Protein AF-A0A353PGZ5-F1 (afdb_monomer_lite)

pLDDT: mean 85.58, std 16.83, range [31.44, 98.0]

Structure (mmCIF, N/CA/C/O backbone):
data_AF-A0A353PGZ5-F1
#
_entry.id   AF-A0A353PGZ5-F1
#
loop_
_atom_site.group_PDB
_atom_site.id
_atom_site.type_symbol
_atom_site.label_atom_id
_atom_site.label_alt_id
_atom_site.label_comp_id
_atom_site.label_asym_id
_atom_site.label_entity_id
_atom_site.label_seq_id
_atom_site.pdbx_PDB_ins_code
_atom_site.Cartn_x
_atom_site.Cartn_y
_atom_site.Cartn_z
_atom_site.occupancy
_atom_site.B_iso_or_equiv
_atom_site.auth_seq_id
_atom_site.auth_comp_id
_atom_site.auth_asym_id
_atom_site.auth_atom_id
_atom_site.pdbx_PDB_model_num
ATOM 1 N N . PRO A 1 1 ? -7.809 -21.160 -49.080 1.00 47.94 1 PRO A N 1
ATOM 2 C CA . PRO A 1 1 ? -7.533 -20.086 -48.096 1.00 47.94 1 PRO A CA 1
ATOM 3 C C . PRO A 1 1 ? -8.309 -20.328 -46.793 1.00 47.94 1 PRO A C 1
ATOM 5 O O . PRO A 1 1 ? -9.534 -20.279 -46.794 1.00 47.94 1 PRO A O 1
ATOM 8 N N . ALA A 1 2 ? -7.604 -20.694 -45.719 1.00 43.03 2 ALA A N 1
ATOM 9 C CA . ALA A 1 2 ? -8.223 -20.949 -44.419 1.00 43.03 2 ALA A CA 1
ATOM 10 C C . ALA A 1 2 ? -8.760 -19.639 -43.800 1.00 43.03 2 ALA A C 1
ATOM 12 O O . ALA A 1 2 ? -8.131 -18.593 -43.990 1.00 43.03 2 ALA A O 1
ATOM 13 N N . PRO A 1 3 ? -9.905 -19.672 -43.091 1.00 54.38 3 PRO A N 1
ATOM 14 C CA . PRO A 1 3 ? -10.455 -18.493 -42.432 1.00 54.38 3 PRO A CA 1
ATOM 15 C C . PRO A 1 3 ? -9.524 -18.003 -41.308 1.00 54.38 3 PRO A C 1
ATOM 17 O O . PRO A 1 3 ? -8.835 -18.818 -40.685 1.00 54.38 3 PRO A O 1
ATOM 20 N N . PRO A 1 4 ? -9.481 -16.683 -41.046 1.00 53.19 4 PRO A N 1
ATOM 21 C CA . PRO A 1 4 ? -8.624 -16.120 -40.011 1.00 53.19 4 PRO A CA 1
ATOM 22 C C . PRO A 1 4 ? -9.037 -16.621 -38.617 1.00 53.19 4 PRO A C 1
ATOM 24 O O . PRO A 1 4 ? -10.230 -16.823 -38.367 1.00 53.19 4 PRO A O 1
ATOM 27 N N . PRO A 1 5 ? -8.071 -16.819 -37.701 1.00 55.69 5 PRO A N 1
ATOM 28 C CA . PRO A 1 5 ? -8.362 -17.264 -36.346 1.00 55.69 5 PRO A CA 1
ATOM 29 C C . PRO A 1 5 ? -9.176 -16.210 -35.573 1.00 55.69 5 PRO A C 1
ATOM 31 O O . PRO A 1 5 ? -9.037 -15.010 -35.835 1.00 55.69 5 PRO A O 1
ATOM 34 N N . PRO A 1 6 ? -10.014 -16.638 -34.610 1.00 54.94 6 PRO A N 1
ATOM 35 C CA . PRO A 1 6 ? -10.797 -15.724 -33.789 1.00 54.94 6 PRO A CA 1
ATOM 36 C C . PRO A 1 6 ? -9.892 -14.848 -32.905 1.00 54.94 6 PRO A C 1
ATOM 38 O O . PRO A 1 6 ? -8.805 -15.283 -32.508 1.00 54.94 6 PRO A O 1
ATOM 41 N N . PRO A 1 7 ? -10.323 -13.614 -32.582 1.00 51.59 7 PRO A N 1
ATOM 42 C CA . PRO A 1 7 ? -9.552 -12.716 -31.733 1.00 51.59 7 PRO A CA 1
ATOM 43 C C . PRO A 1 7 ? -9.414 -13.276 -30.305 1.00 51.59 7 PRO A C 1
ATOM 45 O O . PRO A 1 7 ? -10.317 -13.967 -29.824 1.00 51.59 7 PRO A O 1
ATOM 48 N N . PRO A 1 8 ? -8.300 -12.979 -29.609 1.00 45.97 8 PRO A N 1
ATOM 49 C CA . PRO A 1 8 ? -8.093 -13.432 -28.240 1.00 45.97 8 PRO A CA 1
ATOM 50 C C . PRO A 1 8 ? -9.106 -12.791 -27.270 1.00 45.97 8 PRO A C 1
ATOM 52 O O . PRO A 1 8 ? -9.585 -11.682 -27.525 1.00 45.97 8 PRO A O 1
ATOM 55 N N . PRO A 1 9 ? -9.423 -13.464 -26.147 1.00 41.28 9 PRO A N 1
ATOM 56 C CA . PRO A 1 9 ? -10.366 -12.957 -25.156 1.00 41.28 9 PRO A CA 1
ATOM 57 C C . PRO A 1 9 ? -9.872 -11.651 -24.517 1.00 41.28 9 PRO A C 1
ATOM 59 O O . PRO A 1 9 ? -8.683 -11.484 -24.238 1.00 41.28 9 PRO A O 1
ATOM 62 N N . ALA A 1 10 ? -10.804 -10.724 -24.283 1.00 44.84 10 ALA A N 1
ATOM 63 C CA . ALA A 1 10 ? -10.526 -9.436 -23.658 1.00 44.84 10 ALA A CA 1
ATOM 64 C C . ALA A 1 10 ? -10.081 -9.604 -22.186 1.00 44.84 10 ALA A C 1
ATOM 66 O O . ALA A 1 10 ? -10.662 -10.424 -21.469 1.00 44.84 10 ALA A O 1
ATOM 67 N N . PRO A 1 11 ? -9.077 -8.837 -21.715 1.00 43.59 11 PRO A N 1
ATOM 68 C CA . PRO A 1 11 ? -8.642 -8.874 -20.323 1.00 43.59 11 PRO A CA 1
ATOM 69 C C . PRO A 1 11 ? -9.708 -8.284 -19.376 1.00 43.59 11 PRO A C 1
ATOM 71 O O . PRO A 1 11 ? -10.495 -7.430 -19.794 1.00 43.59 11 PRO A O 1
ATOM 74 N N . PRO A 1 12 ? -9.737 -8.714 -18.099 1.00 37.75 12 PRO A N 1
ATOM 75 C CA . PRO A 1 12 ? -10.714 -8.244 -17.119 1.00 37.75 12 PRO A CA 1
ATOM 76 C C . PRO A 1 12 ? -10.594 -6.724 -16.882 1.00 37.75 12 PRO A C 1
ATOM 78 O O . PRO A 1 12 ? -9.476 -6.214 -16.763 1.00 37.75 12 PRO A O 1
ATOM 81 N N . PRO A 1 13 ? -11.718 -5.984 -16.795 1.00 42.44 13 PRO A N 1
ATOM 82 C CA . PRO A 1 13 ? -11.703 -4.546 -16.572 1.00 42.44 13 PRO A CA 1
ATOM 83 C C . PRO A 1 13 ? -11.486 -4.258 -15.082 1.00 42.44 13 PRO A C 1
ATOM 85 O O . PRO A 1 13 ? -12.342 -4.538 -14.248 1.00 42.44 13 PRO A O 1
ATOM 88 N N . GLY A 1 14 ? -10.332 -3.690 -14.744 1.00 40.59 14 GLY A N 1
ATOM 89 C CA . GLY A 1 14 ? -10.025 -3.195 -13.405 1.00 40.59 14 GLY A CA 1
ATOM 90 C C . GLY A 1 14 ? -9.235 -1.901 -13.521 1.00 40.59 14 GLY A C 1
ATOM 91 O O . GLY A 1 14 ? -8.085 -1.914 -13.961 1.00 40.59 14 GLY A O 1
ATOM 92 N N . GLY A 1 15 ? -9.881 -0.783 -13.188 1.00 53.84 15 GLY A N 1
ATOM 93 C CA . GLY A 1 15 ? -9.258 0.535 -13.155 1.00 53.84 15 GLY A CA 1
ATOM 94 C C . GLY A 1 15 ? -8.068 0.561 -12.195 1.00 53.84 15 GLY A C 1
ATOM 95 O O . GLY A 1 15 ? -8.117 -0.021 -11.119 1.00 53.84 15 GLY A O 1
ATOM 96 N N . GLU A 1 16 ? -7.010 1.253 -12.613 1.00 51.12 16 GLU A N 1
ATOM 97 C CA . GLU A 1 16 ? -5.799 1.596 -11.848 1.00 51.12 16 GLU A CA 1
ATOM 98 C C . GLU A 1 16 ? -4.632 0.571 -11.769 1.00 51.12 16 GLU A C 1
ATOM 100 O O . GLU A 1 16 ? -3.558 0.930 -11.278 1.00 51.12 16 GLU A O 1
ATOM 105 N N . GLY A 1 17 ? -4.730 -0.624 -12.372 1.00 44.12 17 GLY A N 1
ATOM 106 C CA . GLY A 1 17 ? -3.592 -1.549 -12.594 1.00 44.12 17 GLY A CA 1
ATOM 107 C C . GLY A 1 17 ? -3.216 -1.714 -14.084 1.00 44.12 17 GLY A C 1
ATOM 108 O O . GLY A 1 17 ? -4.089 -1.564 -14.935 1.00 44.12 17 GLY A O 1
ATOM 109 N N . PRO A 1 18 ? -1.949 -1.998 -14.474 1.00 47.84 18 PRO A N 1
ATOM 110 C CA . PRO A 1 18 ? -1.606 -2.158 -15.891 1.00 47.84 18 PRO A CA 1
ATOM 111 C C . PRO A 1 18 ? -1.916 -3.583 -16.388 1.00 47.84 18 PRO A C 1
ATOM 113 O O . PRO A 1 18 ? -1.433 -4.549 -15.797 1.00 47.84 18 PRO A O 1
ATOM 116 N N . PRO A 1 19 ? -2.637 -3.716 -17.520 1.00 46.31 19 PRO A N 1
ATOM 117 C CA . PRO A 1 19 ? -1.990 -4.235 -18.730 1.00 46.31 19 PRO A CA 1
ATOM 118 C C . PRO A 1 19 ? -2.490 -3.543 -20.020 1.00 46.31 19 PRO A C 1
ATOM 120 O O . PRO A 1 19 ? -3.587 -3.810 -20.491 1.00 46.31 19 PRO A O 1
ATOM 123 N N . GLY A 1 20 ? -1.643 -2.699 -20.632 1.00 47.31 20 GLY A N 1
ATOM 124 C CA . GLY A 1 20 ? -1.889 -2.046 -21.937 1.00 47.31 20 GLY A CA 1
ATOM 125 C C . GLY A 1 20 ? -2.960 -0.938 -21.900 1.00 47.31 20 GLY A C 1
ATOM 126 O O . GLY A 1 20 ? -3.944 -1.084 -21.191 1.00 47.31 20 GLY A O 1
ATOM 127 N N . PRO A 1 21 ? -2.796 0.201 -22.602 1.00 52.00 21 PRO A N 1
ATOM 128 C CA . PRO A 1 21 ? -3.795 1.262 -22.547 1.00 52.00 21 PRO A CA 1
ATOM 129 C C . PRO A 1 21 ? -5.067 0.796 -23.281 1.00 52.00 21 PRO A C 1
ATOM 131 O O . PRO A 1 21 ? -4.990 0.531 -24.485 1.00 52.00 21 PRO A O 1
ATOM 134 N N . PRO A 1 22 ? -6.227 0.690 -22.607 1.00 53.44 22 PRO A N 1
ATOM 135 C CA . PRO A 1 22 ? -7.503 0.586 -23.305 1.00 53.44 22 PRO A CA 1
ATOM 136 C C . PRO A 1 22 ? -7.775 1.907 -24.061 1.00 53.44 22 PRO A C 1
ATOM 138 O O . PRO A 1 22 ? -7.060 2.893 -23.840 1.00 53.44 22 PRO A O 1
ATOM 141 N N . PRO A 1 23 ? -8.774 1.982 -24.968 1.00 57.84 23 PRO A N 1
ATOM 142 C CA . PRO A 1 23 ? -9.123 3.246 -25.620 1.00 57.84 23 PRO A CA 1
ATOM 143 C C . PRO A 1 23 ? -9.271 4.361 -24.573 1.00 57.84 23 PRO A C 1
ATOM 145 O O . PRO A 1 23 ? -9.819 4.104 -23.502 1.00 57.84 23 PRO A O 1
ATOM 148 N N . LEU A 1 24 ? -8.775 5.575 -24.850 1.00 60.59 24 LEU A N 1
ATOM 149 C CA . LEU A 1 24 ? -8.617 6.645 -23.842 1.00 60.59 24 LEU A CA 1
ATOM 150 C C . LEU A 1 24 ? -9.882 6.896 -23.008 1.00 60.59 24 LEU A C 1
ATOM 152 O O . LEU A 1 24 ? -9.798 7.102 -21.804 1.00 60.59 24 LEU A O 1
ATOM 156 N N . VAL A 1 25 ? -11.059 6.759 -23.620 1.00 57.62 25 VAL A N 1
ATOM 157 C CA . VAL A 1 25 ? -12.356 6.874 -22.938 1.00 57.62 25 VAL A CA 1
ATOM 158 C C . VAL A 1 25 ? -12.490 5.893 -21.764 1.00 57.62 25 VAL A C 1
ATOM 160 O O . VAL A 1 25 ? -12.944 6.289 -20.696 1.00 57.62 25 VAL A O 1
ATOM 163 N N . PHE A 1 26 ? -12.047 4.642 -21.909 1.00 60.00 26 PHE A N 1
ATOM 164 C CA . PHE A 1 26 ? -12.071 3.645 -20.832 1.00 60.00 26 PHE A CA 1
ATOM 165 C C . PHE A 1 26 ? -11.036 3.919 -19.742 1.00 60.00 26 PHE A C 1
ATOM 167 O O . PHE A 1 26 ? -11.291 3.618 -18.580 1.00 60.00 26 PHE A O 1
ATOM 174 N N . THR A 1 27 ? -9.891 4.502 -20.107 1.00 60.47 27 THR A N 1
ATOM 175 C CA . THR A 1 27 ? -8.847 4.864 -19.136 1.00 60.47 27 THR A CA 1
ATOM 176 C C . THR A 1 27 ? -9.275 6.061 -18.286 1.00 60.47 27 THR A C 1
ATOM 178 O O . THR A 1 27 ? -9.036 6.068 -17.083 1.00 60.47 27 THR A O 1
ATOM 181 N N . ASP A 1 28 ? -9.941 7.044 -18.898 1.00 59.62 28 ASP A N 1
ATOM 182 C CA . ASP A 1 28 ? -10.171 8.349 -18.271 1.00 59.62 28 ASP A CA 1
ATOM 183 C C . ASP A 1 28 ? -11.577 8.529 -17.681 1.00 59.62 28 ASP A C 1
ATOM 185 O O . ASP A 1 28 ? -11.771 9.415 -16.850 1.00 59.62 28 ASP A O 1
ATOM 189 N N . ARG A 1 29 ? -12.589 7.774 -18.140 1.00 55.44 2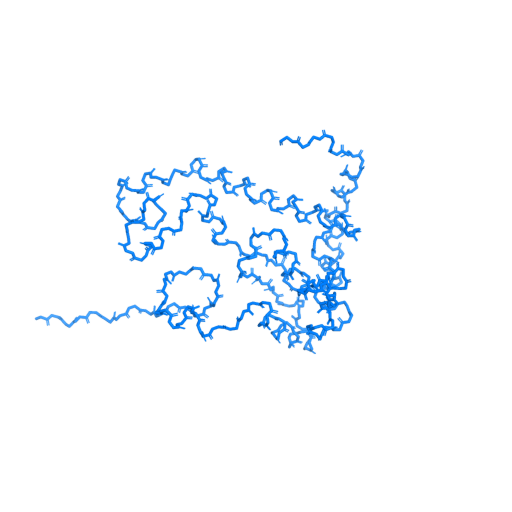9 ARG A N 1
ATOM 190 C CA . ARG A 1 29 ? -14.005 8.117 -17.871 1.00 55.44 29 ARG A CA 1
ATOM 191 C C . ARG A 1 29 ? -14.884 6.990 -17.340 1.00 55.44 29 ARG A C 1
ATOM 193 O O . ARG A 1 29 ? -16.028 7.263 -16.996 1.00 55.44 29 ARG A O 1
ATOM 200 N N . VAL A 1 30 ? -14.404 5.748 -17.294 1.00 69.00 30 VAL A N 1
ATOM 201 C CA . VAL A 1 30 ? -15.287 4.590 -17.045 1.00 69.00 30 VAL A CA 1
ATOM 202 C C . VAL A 1 30 ? -15.217 4.067 -15.608 1.00 69.00 30 VAL A C 1
ATOM 204 O O . VAL A 1 30 ? -16.160 3.425 -15.154 1.00 69.00 30 VAL A O 1
ATOM 207 N N . ALA A 1 31 ? -14.150 4.363 -14.862 1.00 78.06 31 ALA A N 1
ATOM 208 C CA . ALA A 1 31 ? -13.967 3.858 -13.503 1.00 78.06 31 ALA A CA 1
ATOM 209 C C . ALA A 1 31 ? -14.184 4.938 -12.434 1.00 78.06 31 ALA A C 1
ATOM 211 O O . ALA A 1 31 ? -13.779 6.089 -12.596 1.00 78.06 31 ALA A O 1
ATOM 212 N N . LEU A 1 32 ? -14.781 4.532 -11.310 1.00 86.06 32 LEU A N 1
ATOM 213 C CA . LEU A 1 32 ? -14.748 5.308 -10.073 1.00 86.06 32 LEU A CA 1
ATOM 214 C C . LEU A 1 32 ? -13.327 5.260 -9.485 1.00 86.06 32 LEU A C 1
ATOM 216 O O . LEU A 1 32 ? -12.739 4.176 -9.449 1.00 86.06 32 LEU A O 1
ATOM 220 N N . PRO A 1 33 ? -12.789 6.384 -8.978 1.00 88.12 33 PRO A N 1
ATOM 221 C CA . PRO A 1 33 ? -11.509 6.389 -8.278 1.00 88.12 33 PRO A CA 1
ATOM 222 C C . PRO A 1 33 ? -11.527 5.440 -7.081 1.00 88.12 33 PRO A C 1
ATOM 224 O O . PRO A 1 33 ? -12.521 5.387 -6.351 1.00 88.12 33 PRO A O 1
ATOM 227 N N . PHE A 1 34 ? -10.416 4.754 -6.817 1.00 90.94 34 PHE A N 1
ATOM 228 C CA . PHE A 1 34 ? -10.321 3.770 -5.732 1.00 90.94 34 PHE A CA 1
ATOM 229 C C . PHE A 1 34 ? -10.810 4.284 -4.371 1.00 90.94 34 PHE A C 1
ATOM 231 O O . PHE A 1 34 ? -11.597 3.613 -3.708 1.00 90.94 34 PHE A O 1
ATOM 238 N N . LYS A 1 35 ? -10.409 5.503 -3.982 1.00 90.19 35 LYS A N 1
ATOM 239 C CA . LYS A 1 35 ? -10.808 6.120 -2.703 1.00 90.19 35 LYS A CA 1
ATOM 240 C C . LYS A 1 35 ? -12.320 6.352 -2.576 1.00 90.19 35 LYS A C 1
ATOM 242 O O . LYS A 1 35 ? -12.805 6.494 -1.463 1.00 90.19 35 LYS A O 1
ATOM 247 N N . ALA A 1 36 ? -13.055 6.390 -3.688 1.00 90.38 36 ALA A N 1
ATOM 248 C CA . ALA A 1 36 ? -14.514 6.476 -3.701 1.00 90.38 36 ALA A CA 1
ATOM 249 C C . ALA A 1 36 ? -15.170 5.096 -3.872 1.00 90.38 36 ALA A C 1
ATOM 251 O O . ALA A 1 36 ? -16.182 4.811 -3.243 1.00 90.38 36 ALA A O 1
ATOM 252 N N . ALA A 1 37 ? -14.594 4.229 -4.709 1.00 92.94 37 ALA A N 1
ATOM 253 C CA . ALA A 1 37 ? -15.163 2.925 -5.043 1.00 92.94 37 ALA A CA 1
ATOM 254 C C . ALA A 1 37 ? -14.994 1.885 -3.926 1.00 92.94 37 ALA A C 1
ATOM 256 O O . ALA A 1 37 ? -15.933 1.158 -3.605 1.00 92.94 37 ALA A O 1
ATOM 257 N N . PHE A 1 38 ? -13.799 1.801 -3.337 1.00 95.31 38 PHE A N 1
ATOM 258 C CA . PHE A 1 38 ? -13.464 0.769 -2.358 1.00 95.31 38 PHE A CA 1
ATOM 259 C C . PHE A 1 38 ? -14.343 0.825 -1.096 1.00 95.31 38 PHE A C 1
ATOM 261 O O . PHE A 1 38 ? -14.888 -0.219 -0.733 1.00 95.31 38 PHE A O 1
ATOM 268 N N . PRO A 1 39 ? -14.598 2.005 -0.493 1.00 94.81 39 PRO A N 1
ATOM 269 C CA . PRO A 1 39 ? -15.556 2.158 0.604 1.00 94.81 39 PRO A CA 1
ATOM 270 C C . PRO A 1 39 ? -16.934 1.551 0.332 1.00 94.81 39 PRO A C 1
ATOM 272 O O . PRO A 1 39 ? -17.510 0.908 1.206 1.00 94.81 39 PRO A O 1
ATOM 275 N N . LEU A 1 40 ? -17.465 1.708 -0.886 1.00 94.62 40 LEU A N 1
ATOM 276 C CA . LEU A 1 40 ? -18.783 1.177 -1.245 1.00 94.62 40 LEU A CA 1
ATOM 277 C C . LEU A 1 40 ? -18.807 -0.351 -1.167 1.00 94.62 40 LEU A C 1
ATOM 279 O O . LEU A 1 40 ? -19.746 -0.928 -0.626 1.00 94.62 40 LEU A O 1
ATOM 283 N N . VAL A 1 41 ? -17.757 -1.001 -1.671 1.00 95.00 41 VAL A N 1
ATOM 284 C CA . VAL A 1 41 ? -17.628 -2.462 -1.632 1.00 95.00 41 VAL A CA 1
ATOM 285 C C . VAL A 1 41 ? -17.373 -2.935 -0.205 1.00 95.00 41 VAL A C 1
ATOM 287 O O . VAL A 1 41 ? -18.075 -3.820 0.279 1.00 95.00 41 VAL A O 1
ATOM 290 N N . TYR A 1 42 ? -16.411 -2.330 0.494 1.00 96.50 42 TYR A N 1
ATOM 291 C CA . TYR A 1 42 ? -16.033 -2.747 1.842 1.00 96.50 42 TYR A CA 1
ATOM 292 C C . TYR A 1 42 ? -17.219 -2.683 2.815 1.00 96.50 42 TYR A C 1
ATOM 294 O O . TYR A 1 42 ? -17.450 -3.636 3.562 1.00 96.50 42 TYR A O 1
ATOM 302 N N . LYS A 1 43 ? -18.035 -1.618 2.753 1.00 95.88 43 LYS A N 1
ATOM 303 C CA . LYS A 1 43 ? -19.231 -1.473 3.598 1.00 95.88 43 LYS A CA 1
ATOM 304 C C . LYS A 1 43 ? -20.243 -2.600 3.398 1.00 95.88 43 LYS A C 1
ATOM 306 O O . LYS A 1 43 ? -20.770 -3.098 4.387 1.00 95.88 43 LYS A O 1
ATOM 311 N N . ILE A 1 44 ? -20.464 -3.056 2.163 1.00 96.12 44 ILE A N 1
ATOM 312 C CA . ILE A 1 44 ? -21.369 -4.184 1.877 1.00 96.12 44 ILE A CA 1
ATOM 313 C C . ILE A 1 44 ? -20.859 -5.461 2.559 1.00 96.12 44 ILE A C 1
ATOM 315 O O . ILE A 1 44 ? -21.603 -6.138 3.266 1.00 96.12 44 ILE A O 1
ATOM 319 N N . PHE A 1 45 ? -19.570 -5.778 2.409 1.00 96.25 45 PHE A N 1
ATOM 320 C CA . PHE A 1 45 ? -18.984 -6.957 3.057 1.00 96.25 45 PHE A CA 1
ATOM 321 C C . PHE A 1 45 ? -19.009 -6.847 4.583 1.00 96.25 45 PHE A C 1
ATOM 323 O O . PHE A 1 45 ? -19.264 -7.843 5.262 1.00 96.25 45 PHE A O 1
ATOM 330 N N . HIS A 1 46 ? -18.777 -5.650 5.123 1.00 94.62 46 HIS A N 1
ATOM 331 C CA . HIS A 1 46 ? -18.847 -5.395 6.557 1.00 94.62 46 HIS A CA 1
ATOM 332 C C . HIS A 1 46 ? -20.264 -5.606 7.103 1.00 94.62 46 HIS A C 1
ATOM 334 O O . HIS A 1 46 ? -20.429 -6.313 8.094 1.00 94.62 46 HIS A O 1
ATOM 340 N N . GLN A 1 47 ? -21.290 -5.075 6.430 1.00 95.12 47 GLN A N 1
ATOM 341 C CA . GLN A 1 47 ? -22.700 -5.238 6.813 1.00 95.12 47 GLN A CA 1
ATOM 342 C C . GLN A 1 47 ? -23.137 -6.707 6.862 1.00 95.12 47 GLN A C 1
ATOM 344 O O . GLN A 1 47 ? -23.961 -7.082 7.692 1.00 95.12 47 GLN A O 1
ATOM 349 N N . HIS A 1 48 ? -22.559 -7.550 6.007 1.00 95.75 48 HIS A N 1
ATOM 350 C CA . HIS A 1 48 ? -22.821 -8.988 5.993 1.00 95.75 48 HIS A CA 1
ATOM 351 C C . HIS A 1 48 ? -21.872 -9.808 6.884 1.00 95.75 48 HIS A C 1
ATOM 353 O O . HIS A 1 48 ? -21.959 -11.035 6.890 1.00 95.75 48 HIS A O 1
ATOM 359 N N . GLY A 1 49 ? -20.959 -9.169 7.625 1.00 93.50 49 GLY A N 1
ATOM 360 C CA . GLY A 1 49 ? -19.992 -9.859 8.485 1.00 93.50 49 GLY A CA 1
ATOM 361 C C . GLY A 1 49 ? -18.995 -10.735 7.715 1.00 93.50 49 GLY A C 1
ATOM 362 O O . GLY A 1 49 ? -18.517 -11.739 8.237 1.00 93.50 49 GLY A O 1
ATOM 363 N N . LEU A 1 50 ? -18.703 -10.391 6.458 1.00 94.88 50 LEU A N 1
ATOM 364 C CA . LEU A 1 50 ? -17.877 -11.194 5.549 1.00 94.88 50 LEU A CA 1
ATOM 365 C C . LEU A 1 50 ? -16.426 -10.713 5.444 1.00 94.88 50 LEU A C 1
ATOM 367 O O . LEU A 1 50 ? -15.624 -11.376 4.790 1.00 94.88 50 LEU A O 1
ATOM 371 N N . THR A 1 51 ? -16.065 -9.595 6.077 1.00 93.44 51 THR A N 1
ATOM 372 C CA . THR A 1 51 ? -14.727 -8.990 5.949 1.00 93.44 51 THR A CA 1
ATOM 373 C C . THR A 1 51 ? -13.597 -9.896 6.427 1.00 93.44 51 THR A C 1
ATOM 375 O O . THR A 1 51 ? -12.510 -9.828 5.881 1.00 93.44 51 THR A O 1
ATOM 378 N N . SER A 1 52 ? -13.844 -10.786 7.390 1.00 91.19 52 SER A N 1
ATOM 379 C CA . SER A 1 52 ? -12.856 -11.766 7.866 1.00 91.19 52 SER A CA 1
ATOM 380 C C . SER A 1 52 ? -12.736 -13.015 6.986 1.00 91.19 52 SER A C 1
ATOM 382 O O . SER A 1 52 ? -11.895 -13.871 7.248 1.00 91.19 52 SER A O 1
ATOM 384 N N . ARG A 1 53 ? -13.591 -13.161 5.964 1.00 92.31 53 ARG A N 1
ATOM 385 C CA . ARG A 1 53 ? -13.629 -14.333 5.071 1.00 92.31 53 ARG A CA 1
ATOM 386 C C . ARG A 1 53 ? -13.027 -14.070 3.697 1.00 92.31 53 ARG A C 1
ATOM 388 O O . ARG A 1 53 ? -12.929 -14.996 2.894 1.00 92.31 53 ARG A O 1
ATOM 395 N N . VAL A 1 54 ? -12.669 -12.823 3.414 1.00 93.75 54 VAL A N 1
ATOM 396 C CA . VAL A 1 54 ? -12.071 -12.392 2.153 1.00 93.75 54 VAL A CA 1
ATOM 397 C C . VAL A 1 54 ? -10.848 -11.542 2.448 1.00 93.75 54 VAL A C 1
ATOM 399 O O . VAL A 1 54 ? -10.780 -10.897 3.485 1.00 93.75 54 VAL A O 1
ATOM 402 N N . THR A 1 55 ? -9.893 -11.537 1.525 1.00 94.38 55 THR A N 1
ATOM 403 C CA . THR A 1 55 ? -8.723 -10.662 1.600 1.00 94.38 55 THR A CA 1
ATOM 404 C C . THR A 1 55 ? -8.906 -9.519 0.614 1.00 94.38 55 THR A C 1
ATOM 406 O O . THR A 1 55 ? -8.998 -9.742 -0.595 1.00 94.38 55 THR A O 1
ATOM 409 N N . PHE A 1 56 ? -8.944 -8.290 1.115 1.00 96.38 56 PHE A N 1
ATOM 410 C CA . PHE A 1 56 ? -9.011 -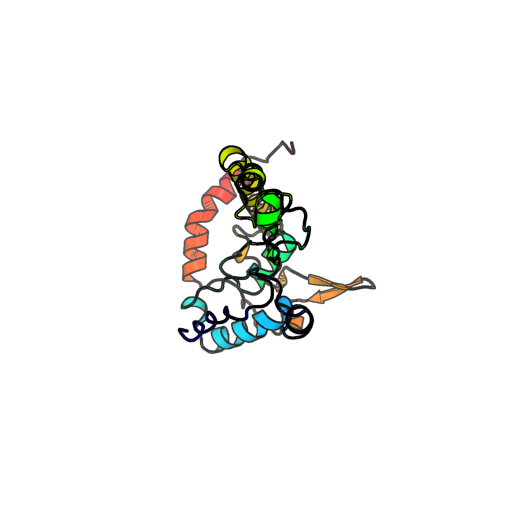7.088 0.300 1.00 96.38 56 PHE A CA 1
ATOM 411 C C . PHE A 1 56 ? -7.609 -6.667 -0.130 1.00 96.38 56 PHE A C 1
ATOM 413 O O . PHE A 1 56 ? -6.774 -6.266 0.680 1.00 96.38 56 PHE A O 1
ATOM 420 N N . ILE A 1 57 ? -7.353 -6.730 -1.435 1.00 96.56 57 ILE A N 1
ATOM 421 C CA . ILE A 1 57 ? -6.081 -6.314 -2.023 1.00 96.56 57 ILE A CA 1
ATOM 422 C C . ILE A 1 57 ? -6.294 -4.992 -2.760 1.00 96.56 57 ILE A C 1
ATOM 424 O O . ILE A 1 57 ? -6.922 -4.952 -3.818 1.00 96.56 57 ILE A O 1
ATOM 428 N N . GLY A 1 58 ? -5.762 -3.904 -2.210 1.00 94.75 58 GLY A N 1
ATOM 429 C CA . GLY A 1 58 ? -5.828 -2.579 -2.818 1.00 94.75 58 GLY A CA 1
ATOM 430 C C . GLY A 1 58 ? -4.792 -2.420 -3.929 1.00 94.75 58 GLY A C 1
ATOM 431 O O . GLY A 1 58 ? -3.605 -2.667 -3.720 1.00 94.75 58 GLY A O 1
ATOM 432 N N . SER A 1 59 ? -5.210 -1.960 -5.110 1.00 89.94 59 SER A N 1
ATOM 433 C CA . SER A 1 59 ? -4.303 -1.625 -6.214 1.00 89.94 59 SER A CA 1
ATOM 434 C C . SER A 1 59 ? -4.812 -0.390 -6.942 1.00 89.94 59 SER A C 1
ATOM 436 O O . SER A 1 59 ? -5.829 -0.448 -7.621 1.00 89.94 59 SER A O 1
ATOM 438 N N . ALA A 1 60 ? -4.150 0.742 -6.708 1.00 88.19 60 ALA A N 1
ATOM 439 C CA . ALA A 1 60 ? -4.696 2.052 -7.056 1.00 88.19 60 ALA A CA 1
ATOM 440 C C . ALA A 1 60 ? -3.662 3.180 -6.917 1.00 88.19 60 ALA A C 1
ATOM 442 O O . ALA A 1 60 ? -3.869 4.175 -6.224 1.00 88.19 60 ALA A O 1
ATOM 443 N N . ARG A 1 61 ? -2.451 2.959 -7.451 1.00 89.75 61 ARG A N 1
ATOM 444 C CA . ARG A 1 61 ? -1.279 3.813 -7.162 1.00 89.75 61 ARG A CA 1
ATOM 445 C C . ARG A 1 61 ? -1.002 3.946 -5.651 1.00 89.75 61 ARG A C 1
ATOM 447 O O . ARG A 1 61 ? -0.620 4.994 -5.136 1.00 89.75 61 ARG A O 1
ATOM 454 N N . LEU A 1 62 ? -1.221 2.851 -4.929 1.00 94.56 62 LEU A N 1
ATOM 455 C CA . LEU A 1 62 ? -1.023 2.771 -3.483 1.00 94.56 62 LEU A CA 1
ATOM 456 C C . LEU A 1 62 ? 0.442 2.482 -3.125 1.00 94.56 62 LEU A C 1
ATOM 458 O O . LEU A 1 62 ? 0.741 2.209 -1.976 1.00 94.56 62 LEU A O 1
ATOM 462 N N . GLY A 1 63 ? 1.378 2.512 -4.079 1.00 93.38 63 GLY A N 1
ATOM 463 C CA . GLY A 1 63 ? 2.779 2.171 -3.824 1.00 93.38 63 GLY A CA 1
ATOM 464 C C . GLY A 1 63 ? 3.614 3.282 -3.179 1.00 93.38 63 GLY A C 1
ATOM 465 O O . GLY A 1 63 ? 4.839 3.161 -3.157 1.00 93.38 63 GLY A O 1
ATOM 466 N N . LEU A 1 64 ? 2.979 4.349 -2.687 1.00 94.38 64 LEU A N 1
ATOM 467 C CA . LEU A 1 64 ? 3.585 5.415 -1.885 1.00 94.38 64 LEU A CA 1
ATOM 468 C C . LEU A 1 64 ? 3.053 5.347 -0.443 1.00 94.38 64 LEU A C 1
ATOM 470 O O . LEU A 1 64 ? 1.911 4.926 -0.266 1.00 94.38 64 LEU A O 1
ATOM 474 N N . PRO A 1 65 ? 3.835 5.745 0.582 1.00 95.38 65 PRO A N 1
ATOM 475 C CA . PRO A 1 65 ? 3.465 5.524 1.983 1.00 95.38 65 PRO A CA 1
ATOM 476 C C . PRO A 1 65 ? 2.123 6.141 2.393 1.00 95.38 65 PRO A C 1
ATOM 478 O O . PRO A 1 65 ? 1.335 5.494 3.073 1.00 95.38 65 PRO A O 1
ATOM 481 N N . ASP A 1 66 ? 1.836 7.361 1.946 1.00 93.06 66 ASP A N 1
ATOM 482 C CA . ASP A 1 66 ? 0.591 8.077 2.225 1.00 93.06 66 ASP A CA 1
ATOM 483 C C . ASP A 1 66 ? -0.620 7.383 1.584 1.00 93.06 66 ASP A C 1
ATOM 485 O O . ASP A 1 66 ? -1.629 7.133 2.243 1.00 93.06 66 ASP A O 1
ATOM 489 N N . ALA A 1 67 ? -0.509 7.010 0.307 1.00 93.94 67 ALA A N 1
ATOM 490 C CA . ALA A 1 67 ? -1.574 6.327 -0.415 1.00 93.94 67 ALA A CA 1
ATOM 491 C C . ALA A 1 67 ? -1.803 4.902 0.118 1.00 93.94 67 ALA A C 1
ATOM 493 O O . ALA A 1 67 ? -2.951 4.505 0.317 1.00 93.94 67 ALA A O 1
ATOM 494 N N . ALA A 1 68 ? -0.731 4.155 0.403 1.00 96.75 68 ALA A N 1
ATOM 495 C CA . ALA A 1 68 ? -0.798 2.844 1.048 1.00 96.75 68 ALA A CA 1
ATOM 496 C C . ALA A 1 68 ? -1.510 2.928 2.399 1.00 96.75 68 ALA A C 1
ATOM 498 O O . ALA A 1 68 ? -2.405 2.128 2.661 1.00 96.75 68 ALA A O 1
ATOM 499 N N . LEU A 1 69 ? -1.146 3.908 3.230 1.00 95.44 69 LEU A N 1
ATOM 500 C CA . LEU A 1 69 ? -1.750 4.098 4.543 1.00 95.44 69 LEU A CA 1
ATOM 501 C C . LEU A 1 69 ? -3.256 4.368 4.444 1.00 95.44 69 LEU A C 1
ATOM 503 O O . LEU A 1 69 ? -4.035 3.760 5.169 1.00 95.44 69 LEU A O 1
ATOM 507 N N . TRP A 1 70 ? -3.674 5.203 3.491 1.00 93.31 70 TRP A N 1
ATOM 508 C CA . TRP A 1 70 ? -5.091 5.396 3.175 1.00 93.31 70 TRP A CA 1
ATOM 509 C C . TRP A 1 70 ? -5.794 4.087 2.800 1.00 93.31 70 TRP A C 1
ATOM 511 O O . TRP A 1 70 ? -6.888 3.816 3.287 1.00 93.31 70 TRP A O 1
ATOM 521 N N . GLY A 1 71 ? -5.185 3.276 1.930 1.00 95.81 71 GLY A N 1
ATOM 522 C CA . GLY A 1 71 ? -5.742 1.983 1.529 1.00 95.81 71 GLY A CA 1
ATOM 523 C C . GLY A 1 71 ? -5.922 1.035 2.714 1.00 95.81 71 GLY A C 1
ATOM 524 O O . GLY A 1 71 ? -6.996 0.458 2.874 1.00 95.81 71 GLY A O 1
ATOM 525 N N . LEU A 1 72 ? -4.895 0.918 3.560 1.00 96.75 72 LEU A N 1
ATOM 526 C CA . LEU A 1 72 ? -4.921 0.093 4.769 1.00 96.75 72 LEU A CA 1
ATOM 527 C C . LEU A 1 72 ? -6.001 0.571 5.750 1.00 96.75 72 LEU A C 1
ATOM 529 O O . LEU A 1 72 ? -6.824 -0.232 6.170 1.00 96.75 72 LEU A O 1
ATOM 533 N N . ALA A 1 73 ? -6.070 1.874 6.036 1.00 95.94 73 ALA A N 1
ATOM 534 C CA . ALA A 1 73 ? -7.057 2.436 6.961 1.00 95.94 73 ALA A CA 1
ATOM 535 C C . ALA A 1 73 ? -8.508 2.257 6.477 1.00 95.94 73 ALA A C 1
ATOM 537 O O . ALA A 1 73 ? -9.410 2.039 7.280 1.00 95.94 73 ALA A O 1
ATOM 538 N N . MET A 1 74 ? -8.750 2.298 5.160 1.00 95.69 74 MET A N 1
ATOM 539 C CA . MET A 1 74 ? -10.076 2.013 4.594 1.00 95.69 74 MET A CA 1
ATOM 540 C C . MET A 1 74 ? -10.472 0.529 4.683 1.00 95.69 74 MET A C 1
ATOM 542 O O . MET A 1 74 ? -11.643 0.215 4.452 1.00 95.69 74 MET A O 1
ATOM 546 N N . GLY A 1 75 ? -9.532 -0.375 4.984 1.00 95.19 75 GLY A N 1
ATOM 547 C CA . GLY A 1 75 ? -9.779 -1.810 5.134 1.00 95.19 75 GLY A CA 1
ATOM 548 C C . GLY A 1 75 ? -9.109 -2.724 4.114 1.00 95.19 75 GLY A C 1
ATOM 549 O O . GLY A 1 75 ? -9.561 -3.854 3.945 1.00 95.19 75 GLY A O 1
ATOM 550 N N . CYS A 1 76 ? -8.069 -2.272 3.407 1.00 96.75 76 CYS A N 1
ATOM 551 C CA . CYS A 1 76 ? -7.232 -3.195 2.635 1.00 96.75 76 CYS A CA 1
ATOM 552 C C . CYS A 1 76 ? -6.348 -4.029 3.563 1.00 96.75 76 CYS A C 1
ATOM 554 O O . CYS A 1 76 ? -5.652 -3.483 4.414 1.00 96.75 76 CYS A O 1
ATOM 556 N N . ASP A 1 77 ? -6.281 -5.331 3.307 1.00 94.94 77 ASP A N 1
ATOM 557 C CA . ASP A 1 77 ? -5.362 -6.242 3.991 1.00 94.94 77 ASP A CA 1
ATOM 558 C C . ASP A 1 77 ? -3.971 -6.222 3.342 1.00 94.94 77 ASP A C 1
ATOM 560 O O . ASP A 1 77 ? -2.950 -6.376 4.012 1.00 94.94 77 ASP A O 1
ATOM 564 N N . LEU A 1 78 ? -3.917 -6.024 2.018 1.00 94.75 78 LEU A N 1
ATOM 565 C CA . LEU A 1 78 ? -2.680 -6.007 1.237 1.00 94.75 78 LEU A CA 1
ATOM 566 C C . LEU A 1 78 ? -2.667 -4.859 0.232 1.00 94.75 78 LEU A C 1
ATOM 568 O O . LEU A 1 78 ? -3.690 -4.487 -0.343 1.00 94.75 78 LEU A O 1
ATOM 572 N N . ILE A 1 79 ? -1.467 -4.343 -0.030 1.00 96.19 79 ILE A N 1
ATOM 573 C CA . ILE A 1 79 ? -1.222 -3.318 -1.042 1.00 96.19 79 ILE A CA 1
ATOM 574 C C . ILE A 1 79 ? -0.484 -3.948 -2.220 1.00 96.19 79 ILE A C 1
ATOM 576 O O . ILE A 1 79 ? 0.653 -4.401 -2.089 1.00 96.19 79 ILE A O 1
ATOM 580 N N . ASN A 1 80 ? -1.126 -3.957 -3.385 1.00 95.06 80 ASN A N 1
ATOM 581 C CA . ASN A 1 80 ? -0.538 -4.432 -4.627 1.00 95.06 80 ASN A CA 1
ATOM 582 C C . ASN A 1 80 ? 0.092 -3.276 -5.410 1.00 95.06 80 ASN A C 1
ATOM 584 O O . ASN A 1 80 ? -0.595 -2.340 -5.837 1.00 95.06 80 ASN A O 1
ATOM 588 N N . VAL A 1 81 ? 1.399 -3.384 -5.645 1.00 94.81 81 VAL A N 1
ATOM 589 C CA . VAL A 1 81 ? 2.211 -2.369 -6.324 1.00 94.81 81 VAL A CA 1
ATOM 590 C C . VAL A 1 81 ? 2.591 -2.835 -7.724 1.00 94.81 81 VAL A C 1
ATOM 592 O O . VAL A 1 81 ? 3.152 -3.909 -7.917 1.00 94.81 81 VAL A O 1
ATOM 595 N N . GLY A 1 82 ? 2.292 -2.004 -8.719 1.00 92.50 82 GLY A N 1
ATOM 596 C CA . GLY A 1 82 ? 2.564 -2.309 -10.124 1.00 92.50 82 GLY A CA 1
ATOM 597 C C . GLY A 1 82 ? 3.418 -1.225 -10.755 1.00 92.50 82 GLY A C 1
ATOM 598 O O . GLY A 1 82 ? 4.588 -1.433 -11.067 1.00 92.50 82 GLY A O 1
ATOM 599 N N . ARG A 1 83 ? 2.847 -0.028 -10.916 1.00 92.25 83 ARG A N 1
ATOM 600 C CA . ARG A 1 83 ? 3.528 1.112 -11.547 1.00 92.25 83 ARG A CA 1
ATOM 601 C C . ARG A 1 83 ? 4.800 1.502 -10.800 1.00 92.25 83 ARG A C 1
ATOM 603 O O . ARG A 1 83 ? 5.807 1.797 -11.431 1.00 92.25 83 ARG A O 1
ATOM 610 N N . GLU A 1 84 ? 4.756 1.515 -9.482 1.00 95.12 84 GLU A N 1
ATOM 611 C CA . GLU A 1 84 ? 5.861 1.901 -8.615 1.00 95.12 84 GLU A CA 1
ATOM 612 C C . GLU A 1 84 ? 6.993 0.876 -8.689 1.00 95.12 84 GLU A C 1
ATOM 614 O O . GLU A 1 84 ? 8.150 1.255 -8.861 1.00 95.12 84 GLU A O 1
ATOM 619 N N . ALA A 1 85 ? 6.659 -0.418 -8.715 1.00 95.38 85 ALA A N 1
ATOM 620 C CA . ALA A 1 85 ? 7.626 -1.477 -8.993 1.00 95.38 85 ALA A CA 1
ATOM 621 C C . ALA A 1 85 ? 8.234 -1.330 -10.401 1.00 95.38 85 ALA A C 1
ATOM 623 O O . ALA A 1 85 ? 9.449 -1.437 -10.567 1.00 95.38 85 ALA A O 1
ATOM 624 N N . LEU A 1 86 ? 7.423 -0.989 -11.414 1.00 95.88 86 LEU A N 1
ATOM 625 C CA . LEU A 1 86 ? 7.914 -0.688 -12.763 1.00 95.88 86 LEU A CA 1
ATOM 626 C C . LEU A 1 86 ? 8.887 0.504 -12.770 1.00 95.88 86 LEU A C 1
ATOM 628 O O . LEU A 1 86 ? 9.906 0.457 -13.458 1.00 95.88 86 LEU A O 1
ATOM 632 N N . LEU A 1 87 ? 8.602 1.570 -12.017 1.00 95.75 87 LEU A N 1
ATOM 633 C CA . LEU A 1 87 ? 9.508 2.712 -11.847 1.00 95.75 87 LEU A CA 1
ATOM 634 C C . LEU A 1 87 ? 10.807 2.292 -11.141 1.00 95.75 87 LEU A C 1
ATOM 636 O O . LEU A 1 87 ? 11.891 2.684 -11.579 1.00 95.75 87 LEU A O 1
ATOM 640 N N . ALA A 1 88 ? 10.720 1.437 -10.119 1.00 96.62 88 ALA A N 1
ATOM 641 C CA . ALA A 1 88 ? 11.879 0.903 -9.407 1.00 96.62 88 ALA A CA 1
ATOM 642 C C . ALA A 1 88 ? 12.809 0.105 -10.336 1.00 96.62 88 ALA A C 1
ATOM 644 O O . ALA A 1 88 ? 14.024 0.280 -10.277 1.00 96.62 88 ALA A O 1
ATOM 645 N N . ILE A 1 89 ? 12.263 -0.670 -11.282 1.00 96.44 89 ILE A N 1
ATOM 646 C CA . ILE A 1 89 ? 13.045 -1.331 -12.344 1.00 96.44 89 ILE A CA 1
ATOM 647 C C . ILE A 1 89 ? 13.372 -0.406 -13.533 1.00 96.44 89 ILE A C 1
ATOM 649 O O . ILE A 1 89 ? 13.857 -0.856 -14.569 1.00 96.44 89 ILE A O 1
ATOM 653 N N . GLY A 1 90 ? 13.153 0.904 -13.431 1.00 95.06 90 GLY A N 1
ATOM 654 C CA . GLY A 1 90 ? 13.584 1.881 -14.435 1.00 95.06 90 GLY A CA 1
ATOM 655 C C . GLY A 1 90 ? 12.604 2.115 -15.583 1.00 95.06 90 GLY A C 1
ATOM 656 O O . GLY A 1 90 ? 13.028 2.426 -16.693 1.00 95.06 90 GLY A O 1
ATOM 657 N N . CYS A 1 91 ? 11.299 1.972 -15.362 1.00 96.19 91 CYS A N 1
ATOM 658 C CA . CYS A 1 91 ? 10.304 2.559 -16.254 1.00 96.19 91 CYS A CA 1
ATOM 659 C C . CYS A 1 91 ? 10.453 4.085 -16.244 1.00 96.19 91 CYS A C 1
ATOM 661 O O . CYS A 1 91 ? 10.479 4.702 -15.187 1.00 96.19 91 CYS A O 1
ATOM 663 N N . ILE A 1 92 ? 10.502 4.693 -17.428 1.00 95.44 92 ILE A N 1
ATOM 664 C CA . ILE A 1 92 ? 10.564 6.157 -17.601 1.00 95.44 92 ILE A CA 1
ATOM 665 C C . ILE A 1 92 ? 9.222 6.747 -18.052 1.00 95.44 92 ILE A C 1
ATOM 667 O O . ILE A 1 92 ? 9.172 7.842 -18.593 1.00 95.44 92 ILE A O 1
ATOM 671 N N . GLN A 1 93 ? 8.140 5.970 -17.933 1.00 94.81 93 GLN A N 1
ATOM 672 C CA . GLN A 1 93 ? 6.795 6.350 -18.377 1.00 94.81 93 GLN A CA 1
ATOM 673 C C . GLN A 1 93 ? 6.736 6.849 -19.830 1.00 94.81 93 GLN A C 1
ATOM 675 O O . GLN A 1 93 ? 5.995 7.764 -20.158 1.00 94.81 93 GLN A O 1
ATOM 680 N N . SER A 1 94 ? 7.461 6.186 -20.738 1.00 93.75 94 SER A N 1
ATOM 681 C CA . SER A 1 94 ? 7.450 6.530 -22.172 1.00 93.75 94 SER A CA 1
ATOM 682 C C . SER A 1 94 ? 6.091 6.354 -22.864 1.00 93.75 94 SER A C 1
ATOM 684 O O . SER A 1 94 ? 5.948 6.758 -24.012 1.00 93.75 94 SER A O 1
ATOM 686 N N . GLN A 1 95 ? 5.138 5.674 -22.211 1.00 92.44 95 GLN A N 1
ATOM 687 C CA . GLN A 1 95 ? 3.808 5.323 -22.732 1.00 92.44 95 GLN A CA 1
ATOM 688 C C . GLN A 1 95 ? 3.821 4.515 -24.049 1.00 92.44 95 GLN A C 1
ATOM 690 O O . GLN A 1 95 ? 2.795 4.328 -24.694 1.00 92.44 95 GLN A O 1
ATOM 695 N N . LYS A 1 96 ? 4.971 3.933 -24.418 1.00 90.69 96 LYS A N 1
ATOM 696 C CA . LYS A 1 96 ? 5.153 3.106 -25.627 1.00 90.69 96 LYS A CA 1
ATOM 697 C C . LYS A 1 96 ? 4.960 1.608 -25.384 1.00 90.69 96 LYS A C 1
ATOM 699 O O . LYS A 1 96 ? 5.325 0.802 -26.237 1.00 90.69 96 LYS A O 1
ATOM 704 N N . CYS A 1 97 ? 4.402 1.215 -24.240 1.00 92.31 97 CYS A N 1
ATOM 705 C CA . CYS A 1 97 ? 4.342 -0.184 -23.809 1.00 92.31 97 CYS A CA 1
ATOM 706 C C . CYS A 1 97 ? 3.625 -1.098 -24.816 1.00 92.31 97 CYS A C 1
ATOM 708 O O . CYS A 1 97 ? 4.093 -2.198 -25.076 1.00 92.31 97 CYS A O 1
ATOM 710 N N . HIS A 1 98 ? 2.541 -0.615 -25.430 1.00 88.88 98 HIS A N 1
ATOM 711 C CA . HIS A 1 98 ? 1.745 -1.365 -26.410 1.00 88.88 98 HIS A CA 1
ATOM 712 C C . HIS A 1 98 ? 2.449 -1.564 -27.763 1.00 88.88 98 HIS A C 1
ATOM 714 O O . HIS A 1 98 ? 2.056 -2.415 -28.548 1.00 88.88 98 HIS A O 1
ATOM 720 N N . THR A 1 99 ? 3.494 -0.784 -28.053 1.00 92.00 99 THR A N 1
ATOM 721 C CA . THR A 1 99 ? 4.193 -0.829 -29.350 1.00 92.00 99 THR A CA 1
ATOM 722 C C . THR A 1 99 ? 5.255 -1.927 -29.426 1.00 92.00 99 THR A C 1
ATOM 724 O O . THR A 1 99 ? 5.870 -2.114 -30.473 1.00 92.00 99 THR A O 1
ATOM 727 N N . GLY A 1 100 ? 5.577 -2.575 -28.300 1.00 92.00 100 GLY A N 1
ATOM 728 C CA . GLY A 1 100 ? 6.724 -3.480 -28.186 1.00 92.00 100 GLY A CA 1
ATOM 729 C C . GLY A 1 100 ? 8.093 -2.790 -28.303 1.00 92.00 100 GLY A C 1
ATOM 730 O O . GLY A 1 100 ? 9.119 -3.467 -28.336 1.00 92.00 100 GLY A O 1
ATOM 731 N N . ARG A 1 101 ? 8.147 -1.449 -28.358 1.00 93.69 101 ARG A N 1
ATOM 732 C CA . ARG A 1 101 ? 9.376 -0.645 -28.525 1.00 93.69 101 ARG A CA 1
ATOM 733 C C . ARG A 1 101 ? 9.763 0.110 -27.251 1.00 93.69 101 ARG A C 1
ATOM 735 O O . ARG A 1 101 ? 10.258 1.237 -27.320 1.00 93.69 101 ARG A O 1
ATOM 742 N N . CYS A 1 102 ? 9.549 -0.501 -26.085 1.00 95.06 102 CYS A N 1
ATOM 743 C CA . CYS A 1 102 ? 9.953 0.068 -24.801 1.00 95.06 102 CYS A CA 1
ATOM 744 C C . CYS A 1 102 ? 11.446 0.467 -24.822 1.00 95.06 102 CYS A C 1
ATOM 746 O O . CYS A 1 102 ? 12.290 -0.361 -25.179 1.00 95.06 102 CYS A O 1
ATOM 748 N N . PRO A 1 103 ? 11.804 1.718 -24.479 1.00 93.56 103 PRO A N 1
ATOM 749 C CA . PRO A 1 103 ? 13.198 2.164 -24.489 1.00 93.56 103 PRO A CA 1
ATOM 750 C C . PRO A 1 103 ? 14.031 1.552 -23.355 1.00 93.56 103 PRO A C 1
ATOM 752 O O . PRO A 1 103 ? 15.245 1.478 -23.476 1.00 93.56 103 PRO A O 1
ATOM 755 N N . THR A 1 104 ? 13.393 1.088 -22.277 1.00 94.44 104 THR A N 1
ATOM 756 C CA . THR A 1 104 ? 14.074 0.580 -21.074 1.00 94.44 104 THR A CA 1
ATOM 757 C C . THR A 1 104 ? 14.042 -0.943 -20.947 1.00 94.44 104 THR A C 1
ATOM 759 O O . THR A 1 104 ? 14.468 -1.486 -19.929 1.00 94.44 104 THR A O 1
ATOM 762 N N . GLY A 1 105 ? 13.526 -1.638 -21.967 1.00 93.94 105 GLY A N 1
ATOM 763 C CA . GLY A 1 105 ? 13.555 -3.100 -22.039 1.00 93.94 105 GLY A CA 1
ATOM 764 C C . GLY A 1 105 ? 12.444 -3.837 -21.290 1.00 93.94 105 GLY A C 1
ATOM 765 O O . GLY A 1 105 ? 12.421 -5.058 -21.335 1.00 93.94 105 GLY A O 1
ATOM 766 N N . ILE A 1 106 ? 11.518 -3.131 -20.629 1.00 95.25 106 ILE A N 1
ATOM 767 C CA . ILE A 1 106 ? 10.476 -3.749 -19.785 1.00 95.25 106 ILE A CA 1
ATOM 768 C C . ILE A 1 106 ? 9.395 -4.445 -20.626 1.00 95.25 106 ILE A C 1
ATOM 770 O O . ILE A 1 106 ? 9.055 -5.595 -20.383 1.00 95.25 106 ILE A O 1
ATOM 774 N N . THR A 1 107 ? 8.838 -3.743 -21.614 1.00 94.25 107 THR A N 1
ATOM 775 C CA . THR A 1 107 ? 7.721 -4.216 -22.452 1.00 94.25 107 THR A CA 1
ATOM 776 C C . THR A 1 107 ? 8.164 -4.321 -23.912 1.00 94.25 107 THR A C 1
ATOM 778 O O . THR A 1 107 ? 7.804 -3.510 -24.769 1.00 94.25 107 THR A O 1
ATOM 781 N N . THR A 1 108 ? 9.052 -5.277 -24.189 1.00 93.94 108 THR A N 1
ATOM 782 C CA . THR A 1 108 ? 9.592 -5.537 -25.531 1.00 93.94 108 THR A CA 1
ATOM 783 C C . THR A 1 108 ? 10.040 -6.988 -25.680 1.00 93.94 108 THR A C 1
ATOM 785 O O . THR A 1 108 ? 10.565 -7.579 -24.741 1.00 93.94 108 THR A O 1
ATOM 788 N N . HIS A 1 109 ? 9.886 -7.530 -26.887 1.00 92.19 109 HIS A N 1
ATOM 789 C CA . HIS A 1 109 ? 10.453 -8.824 -27.281 1.00 92.19 109 HIS A CA 1
ATOM 790 C C . HIS A 1 109 ? 11.737 -8.671 -28.115 1.00 92.19 109 HIS A C 1
ATOM 792 O O . HIS A 1 109 ? 12.289 -9.654 -28.595 1.00 92.19 109 HIS A O 1
ATOM 798 N N . THR A 1 110 ? 12.215 -7.440 -28.339 1.00 94.50 110 THR A N 1
ATOM 799 C CA . THR A 1 110 ? 13.421 -7.187 -29.135 1.00 94.50 110 THR A CA 1
ATOM 800 C C . THR A 1 110 ? 14.683 -7.475 -28.307 1.00 94.50 110 THR A C 1
ATOM 802 O O . THR A 1 110 ? 14.942 -6.725 -27.360 1.00 94.50 110 THR A O 1
ATOM 805 N N . PRO A 1 111 ? 15.536 -8.454 -28.684 1.00 93.44 111 PRO A N 1
ATOM 806 C CA . PRO A 1 111 ? 16.624 -8.935 -27.824 1.00 93.44 111 PRO A CA 1
ATOM 807 C C . PRO A 1 111 ? 17.589 -7.847 -27.345 1.00 93.44 111 PRO A C 1
ATOM 809 O O . PRO A 1 111 ? 17.995 -7.826 -26.186 1.00 93.44 111 PRO A O 1
ATOM 812 N N . TRP A 1 112 ? 17.941 -6.891 -28.212 1.00 93.38 112 TRP A N 1
ATOM 813 C CA . TRP A 1 112 ? 18.857 -5.814 -27.832 1.00 93.38 112 TRP A CA 1
ATOM 814 C C . TRP A 1 112 ? 18.252 -4.798 -26.859 1.00 93.38 112 TRP A C 1
ATOM 816 O O . TRP A 1 112 ? 18.999 -4.184 -26.104 1.00 93.38 112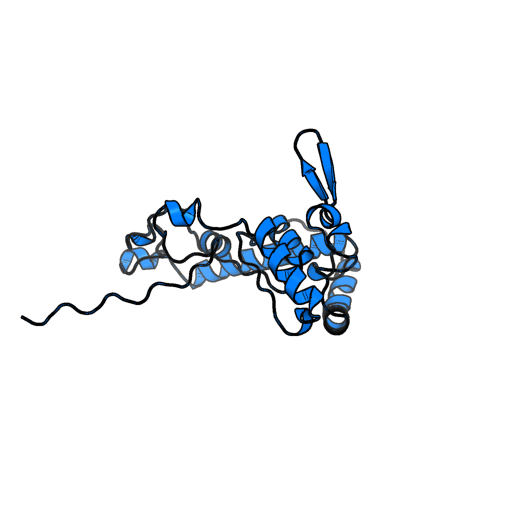 TRP A O 1
ATOM 826 N N . ARG A 1 113 ? 16.922 -4.641 -26.836 1.00 93.25 113 ARG A N 1
ATOM 827 C CA . ARG A 1 113 ? 16.226 -3.779 -25.871 1.00 93.25 113 ARG A CA 1
ATOM 828 C C . ARG A 1 113 ? 16.017 -4.494 -24.543 1.00 93.25 113 ARG A C 1
ATOM 830 O O . ARG A 1 113 ? 16.183 -3.870 -23.501 1.00 93.25 113 ARG A O 1
ATOM 837 N N . THR A 1 114 ? 15.702 -5.792 -24.569 1.00 94.19 114 THR A N 1
ATOM 838 C CA . THR A 1 114 ? 15.530 -6.618 -23.361 1.00 94.19 114 THR A CA 1
ATOM 839 C C . THR A 1 114 ? 16.797 -6.653 -22.507 1.00 94.19 114 THR A C 1
ATOM 841 O O . THR A 1 114 ? 16.696 -6.688 -21.288 1.00 94.19 114 THR A O 1
ATOM 844 N N . ARG A 1 115 ? 17.988 -6.509 -23.114 1.00 92.06 115 ARG A N 1
ATOM 845 C CA . ARG A 1 115 ? 19.260 -6.316 -22.387 1.00 92.06 115 ARG A CA 1
ATOM 846 C C . ARG A 1 115 ? 19.241 -5.148 -21.389 1.00 92.06 115 ARG A C 1
ATOM 848 O O . ARG A 1 115 ? 20.007 -5.161 -20.436 1.00 92.06 115 ARG A O 1
ATOM 855 N N . GLY A 1 116 ? 18.363 -4.157 -21.572 1.00 89.50 116 GLY A N 1
ATOM 856 C CA . GLY A 1 116 ? 18.159 -3.068 -20.612 1.00 89.50 116 GLY A CA 1
ATOM 857 C C . GLY A 1 116 ? 17.454 -3.485 -19.313 1.00 89.50 116 GLY A C 1
ATOM 858 O O . GLY A 1 116 ? 17.388 -2.683 -18.379 1.00 89.50 116 GLY A O 1
ATOM 859 N N . LEU A 1 117 ? 16.919 -4.706 -19.231 1.00 92.50 117 LEU A N 1
ATOM 860 C CA . LEU A 1 117 ? 16.288 -5.301 -18.053 1.00 92.50 117 LEU A CA 1
ATOM 861 C C . LEU A 1 117 ? 17.197 -6.389 -17.461 1.00 92.50 117 LEU A C 1
ATOM 863 O O . LEU A 1 117 ? 16.912 -7.573 -17.583 1.00 92.50 117 LEU A O 1
ATOM 867 N N . ASP A 1 118 ? 18.292 -5.977 -16.821 1.00 94.81 118 ASP A N 1
ATOM 868 C CA . ASP A 1 118 ? 19.193 -6.876 -16.086 1.00 94.81 118 ASP A CA 1
ATOM 869 C C . ASP A 1 118 ? 18.579 -7.301 -14.732 1.00 94.81 118 ASP A C 1
ATOM 871 O O . ASP A 1 118 ? 18.459 -6.454 -13.836 1.00 94.81 118 ASP A O 1
ATOM 875 N N . PRO A 1 119 ? 18.200 -8.581 -14.534 1.00 95.31 119 PRO A N 1
ATOM 876 C CA . PRO A 1 119 ? 17.591 -9.040 -13.289 1.00 95.31 119 PRO A CA 1
ATOM 877 C C . PRO A 1 119 ? 18.492 -8.874 -12.064 1.00 95.31 119 PRO A C 1
ATOM 879 O O . PRO A 1 119 ? 17.971 -8.588 -10.985 1.00 95.31 119 PRO A O 1
ATOM 882 N N . ALA A 1 120 ? 19.816 -9.003 -12.208 1.00 96.75 120 ALA A N 1
ATOM 883 C CA . ALA A 1 120 ? 20.748 -8.891 -11.087 1.00 96.75 120 ALA A CA 1
ATOM 884 C C . ALA A 1 120 ? 20.734 -7.473 -10.500 1.00 96.75 120 ALA A C 1
ATOM 886 O O . ALA A 1 120 ? 20.649 -7.295 -9.288 1.00 96.75 120 ALA A O 1
ATOM 887 N N . LEU A 1 121 ? 20.706 -6.452 -11.359 1.00 95.75 121 LEU A N 1
ATOM 888 C CA . LEU A 1 121 ? 20.618 -5.055 -10.937 1.00 95.75 121 LEU A CA 1
ATOM 889 C C . LEU A 1 121 ? 19.191 -4.639 -10.539 1.00 95.75 121 LEU A C 1
ATOM 891 O O . LEU A 1 121 ? 18.974 -3.937 -9.548 1.00 95.75 121 LEU A O 1
ATOM 895 N N . LYS A 1 122 ? 18.190 -5.013 -11.341 1.00 96.56 122 LYS A N 1
ATOM 896 C CA . LYS A 1 122 ? 16.817 -4.488 -11.223 1.00 96.56 122 LYS A CA 1
ATOM 897 C C . LYS A 1 122 ? 16.059 -5.097 -10.039 1.00 96.56 122 LYS A C 1
ATOM 899 O O . LYS A 1 122 ? 15.220 -4.415 -9.444 1.00 96.56 122 LYS A O 1
ATOM 904 N N . SER A 1 123 ? 16.369 -6.341 -9.671 1.00 97.25 123 SER A N 1
ATOM 905 C CA . SER A 1 123 ? 15.805 -6.986 -8.479 1.00 97.25 123 SER A CA 1
ATOM 906 C C . SER A 1 123 ? 16.202 -6.240 -7.206 1.00 97.25 123 SER A C 1
ATOM 908 O O . SER A 1 123 ? 15.324 -5.890 -6.421 1.00 97.25 123 SER A O 1
ATOM 910 N N . VAL A 1 124 ? 17.482 -5.877 -7.061 1.00 97.94 124 VAL A N 1
ATOM 911 C CA . VAL A 1 124 ? 17.996 -5.093 -5.924 1.00 97.94 124 VAL A CA 1
ATOM 912 C C . VAL A 1 124 ? 17.288 -3.743 -5.823 1.00 97.94 124 VAL A C 1
ATOM 914 O O . VAL A 1 124 ? 16.847 -3.351 -4.746 1.00 97.94 124 VAL A O 1
ATOM 917 N N . ARG A 1 125 ? 17.086 -3.045 -6.949 1.00 97.44 125 ARG A N 1
ATOM 918 C CA . ARG A 1 125 ? 16.346 -1.770 -6.963 1.00 97.44 125 ARG A CA 1
ATOM 919 C C . ARG A 1 125 ? 14.900 -1.922 -6.487 1.00 97.44 125 ARG A C 1
ATOM 921 O O . ARG A 1 125 ? 14.414 -1.087 -5.728 1.00 97.44 125 ARG A O 1
ATOM 928 N N . THR A 1 126 ? 14.223 -2.983 -6.919 1.00 97.44 126 THR A N 1
ATOM 929 C CA . THR A 1 126 ? 12.839 -3.266 -6.504 1.00 97.44 126 THR A CA 1
ATOM 930 C C . THR A 1 126 ? 12.772 -3.659 -5.035 1.00 97.44 126 THR A C 1
ATOM 932 O O . THR A 1 126 ? 11.898 -3.181 -4.319 1.00 97.44 126 THR A O 1
ATOM 935 N N . ALA A 1 127 ? 13.721 -4.471 -4.564 1.00 98.00 127 ALA A N 1
ATOM 936 C CA . ALA A 1 127 ? 13.839 -4.835 -3.158 1.00 98.00 127 ALA A CA 1
ATOM 937 C C . ALA A 1 127 ? 14.041 -3.592 -2.282 1.00 98.00 127 ALA A C 1
ATOM 939 O O . ALA A 1 127 ? 13.313 -3.417 -1.311 1.00 98.00 127 ALA A O 1
ATOM 940 N N . ASN A 1 128 ? 14.941 -2.683 -2.670 1.00 97.88 128 ASN A N 1
ATOM 941 C CA . ASN A 1 128 ? 15.165 -1.426 -1.954 1.00 97.88 128 ASN A CA 1
ATOM 942 C C . ASN A 1 128 ? 13.902 -0.557 -1.901 1.00 97.88 128 ASN A C 1
ATOM 944 O O . ASN A 1 128 ? 13.588 -0.008 -0.849 1.00 97.88 128 ASN A O 1
ATOM 948 N N . TYR A 1 129 ? 13.145 -0.474 -3.001 1.00 97.75 129 TYR A N 1
ATOM 949 C CA . TYR A 1 129 ? 11.845 0.200 -3.015 1.00 97.75 129 TYR A CA 1
ATOM 950 C C . TYR A 1 129 ? 10.856 -0.431 -2.019 1.00 97.75 129 TYR A C 1
ATOM 952 O O . TYR A 1 129 ? 10.282 0.281 -1.199 1.00 97.75 129 TYR A O 1
ATOM 960 N N . LEU A 1 130 ? 10.686 -1.758 -2.046 1.00 97.56 130 LEU A N 1
ATOM 961 C CA . LEU A 1 130 ? 9.760 -2.463 -1.152 1.00 97.56 130 LEU A CA 1
ATOM 962 C C . LEU A 1 130 ? 10.173 -2.341 0.321 1.00 97.56 130 LEU A C 1
ATOM 964 O O . LEU A 1 130 ? 9.326 -2.131 1.189 1.00 97.56 130 LEU A O 1
ATOM 968 N N . ILE A 1 131 ? 11.472 -2.445 0.610 1.00 97.12 131 ILE A N 1
ATOM 969 C CA . ILE A 1 131 ? 12.033 -2.248 1.952 1.00 97.12 131 ILE A CA 1
ATOM 970 C C . ILE A 1 131 ? 11.789 -0.810 2.417 1.00 97.12 131 ILE A C 1
ATOM 972 O O . ILE A 1 131 ? 11.347 -0.609 3.548 1.00 97.12 131 ILE A O 1
ATOM 976 N N . GLY A 1 132 ? 12.021 0.178 1.547 1.00 96.75 132 GLY A N 1
ATOM 977 C CA . GLY A 1 132 ? 11.747 1.587 1.819 1.00 96.75 132 GLY A CA 1
ATOM 978 C C . GLY A 1 132 ? 10.276 1.833 2.142 1.00 96.75 132 GLY A C 1
ATOM 979 O O . GLY A 1 132 ? 9.968 2.360 3.206 1.00 96.75 132 GLY A O 1
ATOM 980 N N . LEU A 1 133 ? 9.359 1.358 1.294 1.00 96.69 133 LEU A N 1
ATOM 981 C CA . LEU A 1 133 ? 7.917 1.490 1.520 1.00 96.69 133 LEU A CA 1
ATOM 982 C C . LEU A 1 133 ? 7.488 0.872 2.861 1.00 96.69 133 LEU A C 1
ATOM 984 O O . LEU A 1 133 ? 6.771 1.504 3.635 1.00 96.69 133 LEU A O 1
ATOM 988 N N . ARG A 1 134 ? 7.965 -0.340 3.177 1.00 95.19 134 ARG A N 1
ATOM 989 C CA . ARG A 1 134 ? 7.682 -1.005 4.463 1.00 95.19 134 ARG A CA 1
ATOM 990 C C . ARG A 1 134 ? 8.234 -0.223 5.652 1.00 95.19 134 ARG A C 1
ATOM 992 O O . ARG A 1 134 ? 7.564 -0.127 6.682 1.00 95.19 134 ARG A O 1
ATOM 999 N N . ARG A 1 135 ? 9.448 0.323 5.527 1.00 94.19 135 ARG A N 1
ATOM 1000 C CA . ARG A 1 135 ? 10.085 1.140 6.568 1.00 94.19 135 ARG A CA 1
ATOM 1001 C C . ARG A 1 135 ? 9.252 2.386 6.862 1.00 94.19 135 ARG A C 1
ATOM 1003 O O . ARG A 1 135 ? 8.966 2.625 8.031 1.00 94.19 135 ARG A O 1
ATOM 1010 N N . GLU A 1 136 ? 8.841 3.118 5.829 1.00 95.94 136 GLU A N 1
ATOM 1011 C CA . GLU A 1 136 ? 8.019 4.327 5.960 1.00 95.94 136 GLU A CA 1
ATOM 1012 C C . GLU A 1 136 ? 6.654 4.023 6.590 1.00 95.94 136 GLU A C 1
ATOM 1014 O O . GLU A 1 136 ? 6.268 4.655 7.567 1.00 95.94 136 GLU A O 1
ATOM 1019 N N . LEU A 1 137 ? 5.952 2.987 6.118 1.00 96.00 137 LEU A N 1
ATOM 1020 C CA . LEU A 1 137 ? 4.660 2.590 6.691 1.00 96.00 137 LEU A CA 1
ATOM 1021 C C . LEU A 1 137 ? 4.762 2.196 8.169 1.00 96.00 137 LEU A C 1
ATOM 1023 O O . LEU A 1 137 ? 3.916 2.569 8.977 1.00 96.00 137 LEU A O 1
ATOM 1027 N N . THR A 1 138 ? 5.819 1.472 8.542 1.00 93.25 138 THR A N 1
ATOM 1028 C CA . THR A 1 138 ? 6.053 1.101 9.946 1.00 93.25 138 THR A CA 1
ATOM 1029 C C . THR A 1 138 ? 6.412 2.325 10.796 1.00 93.25 138 THR A C 1
ATOM 1031 O O . THR A 1 138 ? 6.053 2.391 11.969 1.00 93.25 138 THR A O 1
ATOM 1034 N N . ALA A 1 139 ? 7.119 3.306 10.226 1.00 92.44 139 ALA A N 1
ATOM 1035 C CA . ALA A 1 139 ? 7.417 4.565 10.903 1.00 92.44 139 ALA A CA 1
ATOM 1036 C C . ALA A 1 139 ? 6.147 5.401 11.129 1.00 92.44 139 ALA A C 1
ATOM 1038 O O . ALA A 1 139 ? 5.951 5.907 12.232 1.00 92.44 139 ALA A O 1
ATOM 1039 N N . LEU A 1 140 ? 5.256 5.473 10.135 1.00 94.31 140 LEU A N 1
ATOM 1040 C CA . LEU A 1 140 ? 3.950 6.126 10.265 1.00 94.31 140 LEU A CA 1
ATOM 1041 C C . LEU A 1 140 ? 3.087 5.450 11.338 1.00 94.31 140 LEU A C 1
ATOM 1043 O O . LEU A 1 140 ? 2.536 6.139 12.191 1.00 94.31 140 LEU A O 1
ATOM 1047 N N . ALA A 1 141 ? 3.047 4.115 11.373 1.00 94.38 141 ALA A N 1
ATOM 1048 C CA . ALA A 1 141 ? 2.353 3.378 12.433 1.00 94.38 141 ALA A CA 1
ATOM 1049 C C . ALA A 1 141 ? 2.857 3.738 13.826 1.00 94.38 141 ALA A C 1
ATOM 1051 O O . ALA A 1 141 ? 2.064 4.112 14.687 1.00 94.38 141 ALA A O 1
ATOM 1052 N N . ARG A 1 142 ? 4.178 3.754 14.015 1.00 91.44 142 ARG A N 1
ATOM 1053 C CA . ARG A 1 142 ? 4.792 4.181 15.277 1.00 91.44 142 ARG A CA 1
ATOM 1054 C C . ARG A 1 142 ? 4.422 5.606 15.659 1.00 91.44 142 ARG A C 1
ATOM 1056 O O . ARG A 1 142 ? 4.126 5.848 16.823 1.00 91.44 142 ARG A O 1
ATOM 1063 N N . ALA A 1 143 ? 4.420 6.531 14.700 1.00 91.69 143 ALA A N 1
ATOM 1064 C CA . ALA A 1 143 ? 4.023 7.914 14.945 1.00 91.69 143 ALA A CA 1
ATOM 1065 C C . ALA A 1 143 ? 2.558 8.021 15.409 1.00 91.69 143 ALA A C 1
ATOM 1067 O O . ALA A 1 143 ? 2.238 8.869 16.237 1.00 91.69 143 ALA A O 1
ATOM 1068 N N . CYS A 1 144 ? 1.686 7.125 14.939 1.00 92.88 144 CYS A N 1
ATOM 1069 C CA . CYS A 1 144 ? 0.300 7.008 15.396 1.00 92.88 144 CYS A CA 1
ATOM 1070 C C . CYS A 1 144 ? 0.137 6.225 16.717 1.00 92.88 144 CYS A C 1
ATOM 1072 O O . CYS A 1 144 ? -0.968 6.191 17.263 1.00 92.88 144 CYS A O 1
ATOM 1074 N N . GLY A 1 145 ? 1.213 5.630 17.246 1.00 91.19 145 GLY A N 1
ATOM 1075 C CA . GLY A 1 145 ? 1.197 4.775 18.438 1.00 91.19 145 GLY A CA 1
ATOM 1076 C C . GLY A 1 145 ? 0.821 3.315 18.166 1.00 91.19 145 GLY A C 1
ATOM 1077 O O . GLY A 1 145 ? 0.571 2.570 19.108 1.00 91.19 145 GLY A O 1
ATOM 1078 N N . GLU A 1 146 ? 0.803 2.899 16.901 1.00 93.88 146 GLU A N 1
ATOM 1079 C CA . GLU A 1 146 ? 0.405 1.562 16.468 1.00 93.88 146 GLU A CA 1
ATOM 1080 C C . GLU A 1 146 ? 1.616 0.690 16.109 1.00 93.88 146 GLU A C 1
ATOM 1082 O O . GLU A 1 146 ? 2.622 1.152 15.562 1.00 93.88 146 GLU A O 1
ATOM 1087 N N . ILE A 1 147 ? 1.508 -0.614 16.370 1.00 94.00 147 ILE A N 1
ATOM 1088 C CA . ILE A 1 147 ? 2.569 -1.587 16.052 1.00 94.00 147 ILE A CA 1
ATOM 1089 C C . ILE A 1 147 ? 2.626 -1.977 14.576 1.00 94.00 147 ILE A C 1
ATOM 1091 O O . ILE A 1 147 ? 3.650 -2.471 14.100 1.00 94.00 147 ILE A O 1
ATOM 1095 N N . HIS A 1 148 ? 1.529 -1.763 13.851 1.00 95.00 148 HIS A N 1
ATOM 1096 C CA . HIS A 1 148 ? 1.381 -2.154 12.460 1.00 95.00 148 HIS A CA 1
ATOM 1097 C C . HIS A 1 148 ? 0.479 -1.151 11.723 1.00 95.00 148 HIS A C 1
ATOM 1099 O O . HIS A 1 148 ? -0.533 -0.730 12.282 1.00 95.00 148 HIS A O 1
ATOM 1105 N N . PRO A 1 149 ? 0.786 -0.775 10.466 1.00 95.69 149 PRO A N 1
ATOM 1106 C CA . PRO A 1 149 ? 0.023 0.239 9.735 1.00 95.69 149 PRO A CA 1
ATOM 1107 C C . PRO A 1 149 ? -1.446 -0.132 9.487 1.00 95.69 149 PRO A C 1
ATOM 1109 O O . PRO A 1 149 ? -2.286 0.753 9.414 1.00 95.69 149 PRO A O 1
ATOM 1112 N N . ALA A 1 150 ? -1.780 -1.423 9.416 1.00 95.44 150 ALA A N 1
ATOM 1113 C CA . ALA A 1 150 ? -3.173 -1.875 9.298 1.00 95.44 150 ALA A CA 1
ATOM 1114 C C . ALA A 1 150 ? -4.021 -1.645 10.568 1.00 95.44 150 ALA A C 1
ATOM 1116 O O . ALA A 1 150 ? -5.231 -1.820 10.527 1.00 95.44 150 ALA A O 1
ATOM 1117 N N . LEU A 1 151 ? -3.405 -1.286 11.700 1.00 95.50 151 LEU A N 1
ATOM 1118 C CA . LEU A 1 151 ? -4.124 -0.954 12.935 1.00 95.50 151 LEU A CA 1
ATOM 1119 C C . LEU A 1 151 ? -4.463 0.537 13.039 1.00 95.50 151 LEU A C 1
ATOM 1121 O O . LEU A 1 151 ? -5.136 0.951 13.976 1.00 95.50 151 LEU A O 1
ATOM 1125 N N . ILE A 1 152 ? -4.015 1.344 12.077 1.00 95.31 152 ILE A N 1
ATOM 1126 C CA . ILE A 1 152 ? -4.342 2.763 12.020 1.00 95.31 152 ILE A CA 1
ATOM 1127 C C . ILE A 1 152 ? -5.749 2.889 11.440 1.00 95.31 152 ILE A C 1
ATOM 1129 O O . ILE A 1 152 ? -5.957 2.684 10.243 1.00 95.31 152 ILE A O 1
ATOM 1133 N N . GLY A 1 153 ? -6.714 3.215 12.296 1.00 93.62 153 GLY A N 1
ATOM 1134 C CA . GLY A 1 153 ? -8.084 3.477 11.879 1.00 93.62 153 GLY A CA 1
ATOM 1135 C C . GLY A 1 153 ? -8.237 4.822 11.164 1.00 93.62 153 GLY A C 1
ATOM 1136 O O . GLY A 1 153 ? -7.364 5.697 11.223 1.00 93.62 153 GLY A O 1
ATOM 1137 N N . LEU A 1 154 ? -9.364 4.995 10.470 1.00 94.00 154 LEU A N 1
ATOM 1138 C CA . LEU A 1 154 ? -9.673 6.227 9.736 1.00 94.00 154 LEU A CA 1
ATOM 1139 C C . LEU A 1 154 ? -9.741 7.459 10.642 1.00 94.00 154 LEU A C 1
ATOM 1141 O O . LEU A 1 154 ? -9.427 8.548 10.178 1.00 94.00 154 LEU A O 1
ATOM 1145 N N . GLU A 1 155 ? -10.066 7.296 11.923 1.00 91.19 155 GLU A N 1
ATOM 1146 C CA . GLU A 1 155 ? -10.106 8.374 12.916 1.00 91.19 155 GLU A CA 1
ATOM 1147 C C . GLU A 1 155 ? -8.734 9.018 13.180 1.00 91.19 155 GLU A C 1
ATOM 1149 O O . GLU A 1 155 ? -8.642 10.109 13.741 1.00 91.19 155 GLU A O 1
ATOM 1154 N N . ARG A 1 156 ? -7.642 8.350 12.783 1.00 91.88 156 ARG A N 1
ATOM 1155 C CA . ARG A 1 156 ? -6.269 8.867 12.891 1.00 91.88 156 ARG A CA 1
ATOM 1156 C C . ARG A 1 156 ? -5.822 9.630 11.646 1.00 91.88 156 ARG A C 1
ATOM 1158 O O . ARG A 1 156 ? -4.713 10.163 11.628 1.00 91.88 156 ARG A O 1
ATOM 1165 N N . LEU A 1 157 ? -6.650 9.667 10.604 1.00 91.81 157 LEU A N 1
ATOM 1166 C CA . LEU A 1 157 ? -6.347 10.288 9.324 1.00 91.81 157 LEU A CA 1
ATOM 1167 C C . LEU A 1 157 ? -7.343 11.414 9.035 1.00 91.81 157 LEU A C 1
ATOM 1169 O O . LEU A 1 157 ? -8.541 11.290 9.266 1.00 91.81 157 LEU A O 1
ATOM 1173 N N . ALA A 1 158 ? -6.848 12.509 8.466 1.00 91.38 158 ALA A N 1
ATOM 1174 C CA . ALA A 1 158 ? -7.680 13.628 8.043 1.00 91.38 158 ALA A CA 1
ATOM 1175 C C . ALA A 1 158 ? -7.298 14.082 6.634 1.00 91.38 158 ALA A C 1
ATOM 1177 O O . ALA A 1 158 ? -6.125 14.047 6.250 1.00 91.38 158 ALA A O 1
ATOM 1178 N N . LEU A 1 159 ? -8.288 14.534 5.865 1.00 90.06 159 LEU A N 1
ATOM 1179 C CA . LEU A 1 159 ? -8.058 15.223 4.600 1.00 90.06 159 LEU A CA 1
ATOM 1180 C C . LEU A 1 159 ? -8.017 16.725 4.859 1.00 90.06 159 LEU A C 1
ATOM 1182 O O . LEU A 1 159 ? -8.967 17.291 5.392 1.00 90.06 159 LEU A O 1
ATOM 1186 N N . VAL A 1 160 ? -6.929 17.371 4.449 1.00 90.56 160 VAL A N 1
ATOM 1187 C CA . VAL A 1 160 ? -6.833 18.831 4.466 1.00 90.56 160 VAL A CA 1
ATOM 1188 C C . VAL A 1 160 ? -7.094 19.344 3.060 1.00 90.56 160 VAL A C 1
ATOM 1190 O O . VAL A 1 160 ? -6.351 19.039 2.128 1.00 90.56 160 VAL A O 1
ATOM 1193 N N . GLU A 1 161 ? -8.166 20.107 2.908 1.00 89.12 161 GLU A N 1
ATOM 1194 C CA . GLU A 1 161 ? -8.549 20.719 1.642 1.00 89.12 161 GLU A CA 1
ATOM 1195 C C . GLU A 1 161 ? -8.016 22.150 1.505 1.00 89.12 161 GLU A C 1
ATOM 1197 O O . GLU A 1 161 ? -7.531 22.775 2.455 1.00 89.12 161 GLU A O 1
ATOM 1202 N N . ASN A 1 162 ? -8.155 22.694 0.295 1.00 88.25 162 ASN A N 1
ATOM 1203 C CA . ASN A 1 162 ? -7.853 24.091 0.009 1.00 88.25 162 ASN A CA 1
ATOM 1204 C C . ASN A 1 162 ? -8.625 25.014 0.965 1.00 88.25 162 ASN A C 1
ATOM 1206 O O . ASN A 1 162 ? -9.830 24.860 1.157 1.00 88.25 162 ASN A O 1
ATOM 1210 N N . GLY A 1 163 ? -7.918 25.978 1.559 1.00 89.19 163 GLY A N 1
ATOM 1211 C CA . GLY A 1 163 ? -8.471 26.836 2.611 1.00 89.19 163 GLY A CA 1
ATOM 1212 C C . GLY A 1 163 ? -8.352 26.261 4.028 1.00 89.19 163 GLY A C 1
ATOM 1213 O O . GLY A 1 163 ? -9.030 26.754 4.922 1.00 89.19 163 GLY A O 1
ATOM 1214 N N . TYR A 1 164 ? -7.497 25.250 4.241 1.00 88.81 164 TYR A N 1
ATOM 1215 C CA . TYR A 1 164 ? -7.199 24.644 5.551 1.00 88.81 164 TYR A CA 1
ATOM 1216 C C . TYR A 1 164 ? -8.403 23.988 6.239 1.00 88.81 164 TYR A C 1
ATOM 1218 O O . TYR A 1 164 ? -8.422 23.820 7.459 1.00 88.81 164 TYR A O 1
ATOM 1226 N N . ARG A 1 165 ? -9.412 23.581 5.463 1.00 91.31 165 ARG A N 1
ATOM 1227 C CA . ARG A 1 165 ? -10.525 22.798 5.994 1.00 91.31 165 ARG A CA 1
ATOM 1228 C C . ARG A 1 165 ? -10.046 21.378 6.275 1.00 91.31 165 ARG A C 1
ATOM 1230 O O . ARG A 1 165 ? -9.550 20.706 5.375 1.00 91.31 165 ARG A O 1
ATOM 1237 N N . ILE A 1 166 ? -10.206 20.942 7.519 1.00 91.19 166 ILE A N 1
ATOM 1238 C CA . ILE A 1 166 ? -9.887 19.586 7.963 1.00 91.19 166 ILE A CA 1
ATOM 1239 C C . ILE A 1 166 ? -11.169 18.766 7.890 1.00 91.19 166 ILE A C 1
ATOM 1241 O O . ILE A 1 166 ? -12.170 19.123 8.510 1.00 91.19 166 ILE A O 1
ATOM 1245 N N . LEU A 1 167 ? -11.138 17.685 7.121 1.00 90.19 167 LEU A N 1
ATOM 1246 C CA . LEU A 1 167 ? -12.238 16.746 7.002 1.00 90.19 167 LEU A CA 1
ATOM 1247 C C . LEU A 1 167 ? -11.858 15.405 7.628 1.00 90.19 167 LEU A C 1
ATOM 1249 O O . LEU A 1 167 ? -10.819 14.822 7.306 1.00 90.19 167 LEU A O 1
ATOM 1253 N N . ASP A 1 168 ? -12.737 14.920 8.498 1.00 90.12 168 ASP A N 1
ATOM 1254 C CA . ASP A 1 168 ? -12.649 13.596 9.105 1.00 90.12 168 ASP A CA 1
ATOM 1255 C C . ASP A 1 168 ? -12.999 12.523 8.065 1.00 90.12 168 ASP A C 1
ATOM 1257 O O . ASP A 1 168 ? -14.100 12.508 7.504 1.00 90.12 168 ASP A O 1
ATOM 1261 N N . LEU A 1 169 ? -12.053 11.621 7.800 1.00 90.12 169 LEU A N 1
ATOM 1262 C CA . LEU A 1 169 ? -12.234 10.574 6.801 1.00 90.12 169 LEU A CA 1
ATOM 1263 C C . LEU A 1 169 ? -13.300 9.563 7.183 1.00 90.12 169 LEU A C 1
ATOM 1265 O O . LEU A 1 169 ? -14.018 9.091 6.301 1.00 90.12 169 LEU A O 1
ATOM 1269 N N . GLN A 1 170 ? -13.416 9.234 8.468 1.00 92.56 170 GLN A N 1
ATOM 1270 C CA . GLN A 1 170 ? -14.434 8.307 8.932 1.00 92.56 170 GLN A CA 1
ATOM 1271 C C . GLN A 1 170 ? -15.828 8.858 8.608 1.00 92.56 170 GLN A C 1
ATOM 1273 O O . GLN A 1 170 ? -16.691 8.123 8.123 1.00 92.56 170 GLN A O 1
ATOM 1278 N N . HIS A 1 171 ? -16.021 10.164 8.812 1.00 90.56 171 HIS A N 1
ATOM 1279 C CA . HIS A 1 171 ? -17.276 10.841 8.507 1.00 90.56 171 HIS A CA 1
ATOM 1280 C C . HIS A 1 171 ? -17.531 10.952 6.998 1.00 90.56 171 HIS A C 1
ATOM 1282 O O . HIS A 1 171 ? -18.623 10.622 6.543 1.00 90.56 171 HIS A O 1
ATOM 1288 N N . ILE A 1 172 ? -16.530 11.357 6.204 1.00 91.19 172 ILE A N 1
ATOM 1289 C CA . ILE A 1 172 ? -16.672 11.485 4.740 1.00 91.19 172 ILE A CA 1
ATOM 1290 C C . ILE A 1 172 ? -17.041 10.147 4.090 1.00 91.19 172 ILE A C 1
ATOM 1292 O O . ILE A 1 172 ? -17.848 10.107 3.161 1.00 91.19 172 ILE A O 1
ATOM 1296 N N . LEU A 1 173 ? -16.420 9.056 4.542 1.00 92.12 173 LEU A N 1
ATOM 1297 C CA . LEU A 1 173 ? -16.630 7.723 3.977 1.00 92.12 173 LEU A CA 1
ATOM 1298 C C . LEU A 1 173 ? -17.850 7.008 4.573 1.00 92.12 173 LEU A C 1
ATOM 1300 O O . LEU A 1 173 ? -18.247 5.949 4.067 1.00 92.12 173 LEU A O 1
ATOM 1304 N N . ASP A 1 174 ? -18.468 7.595 5.604 1.00 93.25 174 ASP A N 1
ATOM 1305 C CA . ASP A 1 174 ? -19.605 7.034 6.332 1.00 93.25 174 ASP A CA 1
ATOM 1306 C C . ASP A 1 174 ? -19.264 5.632 6.880 1.00 93.25 174 ASP A C 1
ATOM 1308 O O . ASP A 1 174 ? -19.895 4.621 6.567 1.00 93.25 174 ASP A O 1
ATOM 1312 N N . TYR A 1 175 ? -18.159 5.568 7.632 1.00 95.31 175 TYR A N 1
ATOM 1313 C CA . TYR A 1 175 ? -17.653 4.360 8.287 1.00 95.31 175 TYR A CA 1
ATOM 1314 C C . TYR A 1 175 ? -18.086 4.316 9.755 1.00 95.31 175 TYR A C 1
ATOM 1316 O O . TYR A 1 175 ? -17.929 5.280 10.508 1.00 95.31 175 TYR A O 1
ATOM 1324 N N . ALA A 1 176 ? -18.568 3.156 10.205 1.00 92.56 176 ALA A N 1
ATOM 1325 C CA . ALA A 1 176 ? -18.814 2.931 11.628 1.00 92.56 176 ALA A CA 1
ATOM 1326 C C . ALA A 1 176 ? -17.483 2.885 12.413 1.00 92.56 176 ALA A C 1
ATOM 1328 O O . ALA A 1 176 ? -16.452 2.523 11.839 1.00 92.56 176 ALA A O 1
ATOM 1329 N N . PRO A 1 177 ? -17.468 3.215 13.719 1.00 91.19 177 PRO A N 1
ATOM 1330 C CA . PRO A 1 177 ? -16.257 3.124 14.533 1.00 91.19 177 PRO A CA 1
ATOM 1331 C C . PRO A 1 177 ? -15.604 1.740 14.461 1.00 91.19 177 PRO A C 1
ATOM 1333 O O . PRO A 1 177 ? -16.265 0.717 14.642 1.00 91.19 177 PRO A O 1
ATOM 1336 N N . GLY A 1 178 ? -14.300 1.710 14.183 1.00 89.31 178 GLY A N 1
ATOM 1337 C CA . GLY A 1 178 ? -13.523 0.475 14.046 1.00 89.31 178 GLY A CA 1
ATOM 1338 C C . GLY A 1 178 ? -13.731 -0.293 12.733 1.00 89.31 178 GLY A C 1
ATOM 1339 O O . GLY A 1 178 ? -13.117 -1.346 12.556 1.00 89.31 178 GLY A O 1
ATOM 1340 N N . MET A 1 179 ? -14.556 0.209 11.809 1.00 93.75 179 MET A N 1
ATOM 1341 C CA . MET A 1 179 ? -14.641 -0.302 10.440 1.00 93.75 179 MET A CA 1
ATOM 1342 C C . MET A 1 179 ? -13.330 -0.012 9.692 1.00 93.75 179 MET A C 1
ATOM 1344 O O . MET A 1 179 ? -12.745 1.054 9.858 1.00 93.75 179 MET A O 1
ATOM 1348 N N . GLY A 1 180 ? -12.857 -0.962 8.882 1.00 93.00 180 GLY A N 1
ATOM 1349 C CA . GLY A 1 180 ? -11.553 -0.886 8.209 1.00 93.00 180 GLY A CA 1
ATOM 1350 C C . GLY A 1 180 ? -10.429 -1.571 8.989 1.00 93.00 180 GLY A C 1
ATOM 1351 O O . GLY A 1 180 ? -9.479 -2.066 8.395 1.00 93.00 180 GLY A O 1
ATOM 1352 N N . LEU A 1 181 ? -10.559 -1.709 10.309 1.00 94.50 181 LEU A N 1
ATOM 1353 C CA . LEU A 1 181 ? -9.578 -2.448 11.096 1.00 94.50 181 LEU A CA 1
ATOM 1354 C C . LEU A 1 181 ? -9.712 -3.970 10.874 1.00 94.50 181 LEU A C 1
ATOM 1356 O O . LEU A 1 181 ? -10.835 -4.471 10.745 1.00 94.50 181 LEU A O 1
ATOM 1360 N N . PRO A 1 182 ? -8.604 -4.734 10.939 1.00 92.56 182 PRO A N 1
ATOM 1361 C CA . PRO A 1 182 ? -8.631 -6.193 10.857 1.00 92.56 182 PRO A CA 1
ATOM 1362 C C . PRO A 1 182 ? -9.564 -6.828 11.897 1.00 92.56 182 PRO A C 1
ATOM 1364 O O . PRO A 1 182 ? -9.856 -6.234 12.939 1.00 92.56 182 PRO A O 1
ATOM 1367 N N . GLY A 1 183 ? -10.017 -8.059 11.656 1.00 89.25 183 GLY A N 1
ATOM 1368 C CA . GLY A 1 183 ? -10.792 -8.819 12.644 1.00 89.25 183 GLY A CA 1
ATOM 1369 C C . GLY A 1 183 ? -9.998 -9.101 13.929 1.00 89.25 183 GLY A C 1
ATOM 1370 O O . GLY A 1 183 ? -8.771 -9.079 13.921 1.00 89.25 183 GLY A O 1
ATOM 1371 N N . VAL A 1 184 ? -10.686 -9.397 15.038 1.00 88.25 184 VAL A N 1
ATOM 1372 C CA . VAL A 1 184 ? -10.053 -9.583 16.364 1.00 88.25 184 VAL A CA 1
ATOM 1373 C C . VAL A 1 184 ? -8.950 -10.649 16.347 1.00 88.25 184 VAL A C 1
ATOM 1375 O O . VAL A 1 184 ? -7.875 -10.405 16.883 1.00 88.25 184 VAL A O 1
ATOM 1378 N N . ALA A 1 185 ? -9.184 -11.786 15.683 1.00 89.19 185 ALA A N 1
ATOM 1379 C CA . ALA A 1 185 ? -8.181 -12.846 15.543 1.00 89.19 185 ALA A CA 1
ATOM 1380 C C . ALA A 1 185 ? -6.917 -12.349 14.818 1.00 89.19 185 ALA A C 1
ATOM 1382 O O . ALA A 1 185 ? -5.817 -12.468 15.345 1.00 89.19 185 ALA A O 1
ATOM 1383 N N . ALA A 1 186 ? -7.089 -11.677 13.673 1.00 90.69 186 ALA A N 1
ATOM 1384 C CA . ALA A 1 186 ? -5.980 -11.110 12.909 1.00 90.69 186 ALA A CA 1
ATOM 1385 C C . ALA A 1 186 ? -5.216 -10.027 13.692 1.00 90.69 186 ALA A C 1
ATOM 1387 O O . ALA A 1 186 ? -4.005 -9.907 13.545 1.00 90.69 186 ALA A O 1
ATOM 1388 N N . ARG A 1 187 ? -5.891 -9.247 14.550 1.00 91.81 187 ARG A N 1
ATOM 1389 C CA . ARG A 1 187 ? -5.210 -8.290 15.441 1.00 91.81 187 ARG A CA 1
ATOM 1390 C C . ARG A 1 187 ? -4.346 -8.992 16.484 1.00 91.81 187 ARG A C 1
ATOM 1392 O O . ARG A 1 187 ? -3.256 -8.505 16.751 1.00 91.81 187 ARG A O 1
ATOM 1399 N N . GLY A 1 188 ? -4.818 -10.106 17.047 1.00 92.94 188 GLY A N 1
ATOM 1400 C CA . GLY A 1 188 ? -4.032 -10.927 17.972 1.00 92.94 188 GLY A CA 1
ATOM 1401 C C . GLY A 1 188 ? -2.773 -11.484 17.307 1.00 92.94 188 GLY A C 1
ATOM 1402 O O . GLY A 1 188 ? -1.677 -11.299 17.820 1.00 92.94 188 GLY A O 1
ATOM 1403 N N . GLU A 1 189 ? -2.911 -12.056 16.110 1.00 93.44 189 GLU A N 1
ATOM 1404 C CA . GLU A 1 189 ? -1.767 -12.559 15.334 1.00 93.44 189 GLU A CA 1
ATOM 1405 C C . GLU A 1 189 ? -0.780 -11.442 14.956 1.00 93.44 189 GLU A C 1
ATOM 1407 O O . GLU A 1 189 ? 0.437 -11.603 15.072 1.00 93.44 189 GLU A O 1
ATOM 1412 N N . LEU A 1 190 ? -1.289 -10.280 14.526 1.00 93.44 190 LEU A N 1
ATOM 1413 C CA . LEU A 1 190 ? -0.455 -9.109 14.246 1.00 93.44 190 LEU A CA 1
ATOM 1414 C C . LEU A 1 190 ? 0.308 -8.653 15.490 1.00 93.44 190 LEU A C 1
ATOM 1416 O O . LEU A 1 190 ? 1.469 -8.265 15.369 1.00 93.44 190 LEU A O 1
ATOM 1420 N N . ASP A 1 191 ? -0.328 -8.696 16.660 1.00 93.44 191 ASP A N 1
ATOM 1421 C CA . ASP A 1 191 ? 0.314 -8.366 17.924 1.00 93.44 191 ASP A CA 1
ATOM 1422 C C . ASP A 1 191 ? 1.475 -9.309 18.224 1.00 93.44 191 ASP A C 1
ATOM 1424 O O . ASP A 1 191 ? 2.609 -8.852 18.354 1.00 93.44 191 ASP A O 1
ATOM 1428 N N . GLU A 1 192 ? 1.227 -10.617 18.217 1.00 94.56 192 GLU A N 1
ATOM 1429 C CA . GLU A 1 192 ? 2.246 -11.634 18.489 1.00 94.56 192 GLU A CA 1
ATOM 1430 C C . GLU A 1 192 ? 3.465 -11.506 17.562 1.00 94.56 192 GLU A C 1
ATOM 1432 O O . GLU A 1 192 ? 4.611 -11.606 18.008 1.00 94.56 192 GLU A O 1
ATOM 1437 N N . LEU A 1 193 ? 3.236 -11.230 16.275 1.00 93.69 193 LEU A N 1
ATOM 1438 C CA . LEU A 1 193 ? 4.301 -11.114 15.279 1.00 93.69 193 LEU A CA 1
ATOM 1439 C C . LEU A 1 193 ? 5.060 -9.782 15.354 1.00 93.69 193 LEU A C 1
ATOM 1441 O O . LEU A 1 193 ? 6.278 -9.747 15.161 1.00 93.69 193 LEU A O 1
ATOM 1445 N N . MET A 1 194 ? 4.357 -8.670 15.583 1.00 93.75 194 MET A N 1
ATOM 1446 C CA . MET A 1 194 ? 4.932 -7.329 15.435 1.00 93.75 194 MET A CA 1
ATOM 1447 C C . MET A 1 194 ? 5.389 -6.714 16.757 1.00 93.75 194 MET A C 1
ATOM 1449 O O . MET A 1 194 ? 6.303 -5.886 16.736 1.00 93.75 194 MET A O 1
ATOM 1453 N N . ARG A 1 195 ? 4.811 -7.108 17.900 1.00 92.19 195 ARG A N 1
ATOM 1454 C CA . ARG A 1 195 ? 5.145 -6.569 19.230 1.00 92.19 195 ARG A CA 1
ATOM 1455 C C . ARG A 1 195 ? 6.643 -6.669 19.546 1.00 92.19 195 ARG A C 1
ATOM 1457 O O . ARG A 1 195 ? 7.220 -5.628 19.872 1.00 92.19 195 ARG A O 1
ATOM 1464 N N . PRO A 1 196 ? 7.330 -7.816 19.342 1.00 91.00 196 PRO A N 1
ATOM 1465 C CA . PRO A 1 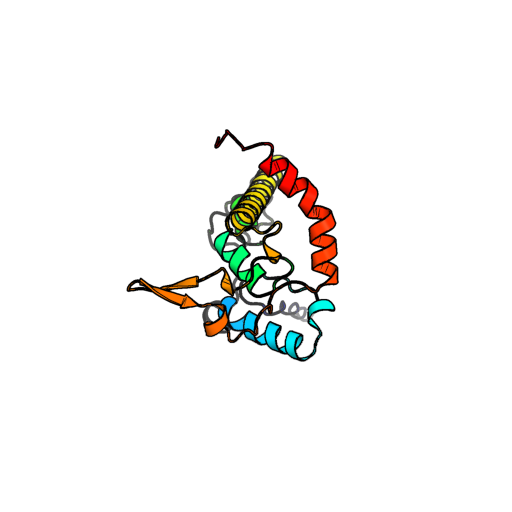196 ? 8.765 -7.909 19.622 1.00 91.00 196 PRO A CA 1
ATOM 1466 C C . PRO A 1 196 ? 9.595 -6.968 18.737 1.00 91.00 196 PRO A C 1
ATOM 1468 O O . PRO A 1 196 ? 10.510 -6.296 19.210 1.00 91.00 196 PRO A O 1
ATOM 1471 N N . LEU A 1 197 ? 9.238 -6.864 17.450 1.00 86.62 197 LEU A N 1
ATOM 1472 C CA . LEU A 1 197 ? 9.917 -5.999 16.477 1.00 86.62 197 LEU A CA 1
ATOM 1473 C C . LEU A 1 197 ? 9.702 -4.511 16.770 1.00 86.62 197 LEU A C 1
ATOM 1475 O O . LEU A 1 197 ? 10.550 -3.670 16.462 1.00 86.62 197 LEU A O 1
ATOM 1479 N N . PHE A 1 198 ? 8.535 -4.167 17.306 1.00 86.25 198 PHE A N 1
ATOM 1480 C CA . PHE A 1 198 ? 8.204 -2.812 17.708 1.00 86.25 198 PHE A CA 1
ATOM 1481 C C . PHE A 1 198 ? 9.005 -2.395 18.944 1.00 86.25 198 PHE A C 1
ATOM 1483 O O . PHE A 1 198 ? 9.630 -1.336 18.928 1.00 86.25 198 PHE A O 1
ATOM 1490 N N . GLU A 1 199 ? 9.043 -3.238 19.975 1.00 86.62 199 GLU A N 1
ATOM 1491 C CA . GLU A 1 19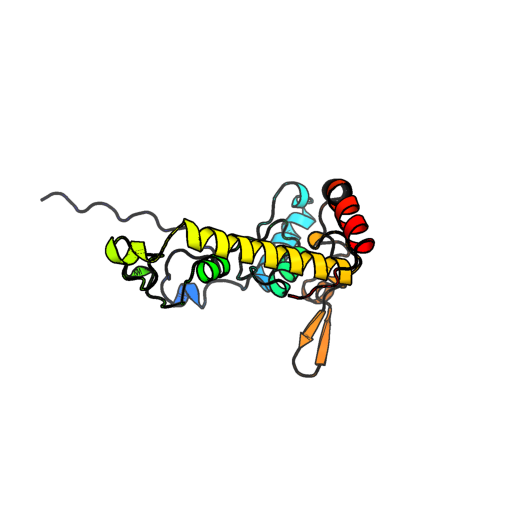9 ? 9.770 -2.967 21.218 1.00 86.62 199 GLU A CA 1
ATOM 1492 C C . GLU A 1 199 ? 11.286 -2.890 21.017 1.00 86.62 199 GLU A C 1
ATOM 1494 O O . GLU A 1 199 ? 11.924 -1.968 21.528 1.00 86.62 199 GLU A O 1
ATOM 1499 N N . ASP A 1 200 ? 11.865 -3.801 20.233 1.00 85.50 200 ASP A N 1
ATOM 1500 C CA . ASP A 1 200 ? 13.293 -3.783 19.889 1.00 85.50 200 ASP A CA 1
ATOM 1501 C C . ASP A 1 200 ? 13.710 -2.450 19.239 1.00 85.50 200 ASP A C 1
ATOM 1503 O O . ASP A 1 200 ? 14.713 -1.820 19.589 1.00 85.50 200 ASP A O 1
ATOM 1507 N N . ARG A 1 201 ? 12.855 -1.940 18.348 1.00 78.75 201 ARG A N 1
ATOM 1508 C CA . ARG A 1 201 ? 13.045 -0.653 17.669 1.00 78.75 201 ARG A CA 1
ATOM 1509 C C . ARG A 1 201 ? 12.873 0.564 18.571 1.00 78.75 201 ARG A C 1
ATOM 1511 O O . ARG A 1 201 ? 13.483 1.589 18.283 1.00 78.75 201 ARG A O 1
ATOM 1518 N N . LEU A 1 202 ? 12.064 0.483 19.628 1.00 76.81 202 LEU A N 1
ATOM 1519 C CA . LEU A 1 202 ? 11.993 1.545 20.638 1.00 76.81 202 LEU A CA 1
ATOM 1520 C C . LEU A 1 202 ? 13.252 1.576 21.512 1.00 76.81 202 LEU A C 1
ATOM 1522 O O . LEU A 1 202 ? 13.683 2.649 21.926 1.00 76.81 202 LEU A O 1
ATOM 1526 N N . ARG A 1 203 ? 13.855 0.410 21.773 1.00 75.38 203 ARG A N 1
ATOM 1527 C CA . ARG A 1 203 ? 15.090 0.288 22.565 1.00 75.38 203 ARG A CA 1
ATOM 1528 C C . ARG A 1 203 ? 16.328 0.746 21.799 1.00 75.38 203 ARG A C 1
ATOM 1530 O O . ARG A 1 203 ? 17.267 1.238 22.418 1.00 75.38 203 ARG A O 1
ATOM 1537 N N . THR A 1 204 ? 16.308 0.629 20.473 1.00 65.31 204 THR A N 1
ATOM 1538 C CA . THR A 1 204 ? 17.406 1.043 19.596 1.00 65.31 204 THR A CA 1
ATOM 1539 C C . THR A 1 204 ? 16.974 2.256 18.764 1.00 65.31 204 THR A C 1
ATOM 1541 O O . THR A 1 204 ? 16.582 2.093 17.600 1.00 65.31 204 THR A O 1
ATOM 1544 N N . PRO A 1 205 ? 17.001 3.485 19.325 1.00 57.06 205 PRO A N 1
ATOM 1545 C CA . PRO A 1 205 ? 16.687 4.681 18.558 1.00 57.06 205 PRO A CA 1
ATOM 1546 C C . PRO A 1 205 ? 17.650 4.741 17.376 1.00 57.06 205 PRO A C 1
ATOM 1548 O O . PRO A 1 205 ? 18.866 4.728 17.541 1.00 57.06 205 PRO A O 1
ATOM 1551 N N . THR A 1 206 ? 17.099 4.729 16.164 1.00 56.47 206 THR A N 1
ATOM 1552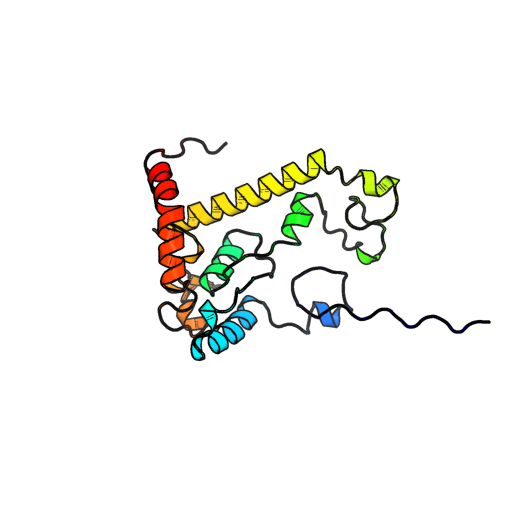 C CA . THR A 1 206 ? 17.891 4.729 14.937 1.00 56.47 206 THR A CA 1
ATOM 1553 C C . THR A 1 206 ? 18.549 6.100 14.770 1.00 56.47 206 THR A C 1
ATOM 1555 O O . THR A 1 206 ? 18.049 6.960 14.051 1.00 56.47 206 THR A O 1
ATOM 1558 N N . THR A 1 207 ? 19.688 6.323 15.421 1.00 45.72 207 THR A N 1
ATOM 1559 C CA . THR A 1 207 ? 20.680 7.307 14.995 1.00 45.72 207 THR A CA 1
ATOM 1560 C C . THR A 1 207 ? 21.320 6.785 13.716 1.00 45.72 207 THR A C 1
ATOM 1562 O O . THR A 1 207 ? 22.362 6.151 13.769 1.00 45.72 207 THR A O 1
ATOM 1565 N N . GLN A 1 208 ? 20.655 6.981 12.573 1.00 42.19 208 GLN A N 1
ATOM 1566 C CA . GLN A 1 208 ? 21.273 7.250 11.267 1.00 42.19 208 GLN A CA 1
ATOM 1567 C C . GLN A 1 208 ? 20.203 7.279 10.170 1.00 42.19 208 GLN A C 1
ATOM 1569 O O . GLN A 1 208 ? 19.660 6.267 9.719 1.00 42.19 208 GLN A O 1
ATOM 1574 N N . VAL A 1 209 ? 19.901 8.506 9.755 1.00 41.53 209 VAL A N 1
ATOM 1575 C CA . VAL A 1 209 ? 19.460 8.821 8.402 1.00 41.53 209 VAL A CA 1
ATOM 1576 C C . VAL A 1 209 ? 20.743 8.865 7.573 1.00 41.53 209 VAL A C 1
ATOM 1578 O O . VAL A 1 209 ? 21.601 9.715 7.803 1.00 41.53 209 VAL A O 1
ATOM 1581 N N . SER A 1 210 ? 20.932 7.895 6.688 1.00 31.44 210 SER A N 1
ATOM 1582 C CA . SER A 1 210 ? 21.982 7.868 5.664 1.00 31.44 210 SER A CA 1
ATOM 1583 C C . SER A 1 210 ? 21.407 7.189 4.434 1.00 31.44 210 SER A C 1
ATOM 1585 O O . SER A 1 210 ? 20.710 6.163 4.626 1.00 31.44 210 SER A O 1
#

Foldseek 3Di:
DDDDDDDDDDDDDDAQADDADDPVCSNPPVDDQCLQPVLVVLVVCVVVVNLQVDAAEDHHCCLAQVSVLSCLQSAHPHYDDHVLLVVLQPQPPPSCLVVLPRQQLPRHPDVVNVVSRDCVVSVVSSVVSVVVSLVSLCVVCVVLVHLGSSQDHQQSDWDQDPPRDTHRSCVVSVHDPPRSHHDPVVVVVSCVVRVVVSVVCVVDPPPDDD

Radius of gyration: 20.82 Å; chains: 1; bounding box: 45×48×71 Å

Sequence (210 aa):
PAPPPPPPPAPPPGGEGPPGPPPLVFTDRVALPFKAAFPLVYKIFHQHGLTSRVTFIGSARLGLPDAALWGLAMGCDLINVGREALLAIGCIQSQKCHTGRCPTGITTHTPWRTRGLDPALKSVRTANYLIGLRRELTALARACGEIHPALIGLERLALVENGYRILDLQHILDYAPGMGLPGVAARGELDELMRPLFEDRLRTPTTQVS

Secondary structure (DSSP, 8-state):
-PPPPPPPPPPP--TTS-SSPPPHHHHHHSS--HHHHHHHHHHHHHHTT-GGGS--EE-SS--SHHHHHHHHHTT-SEE--SHHHHHHTT----S-GGGT--TTSSS---HHHHTT--HHHHHHHHHHHHHHHHHHHHHHHHHHT-SSGGG--GGG-EEEETTTEEEEHHHHHTPPTTTTSPPHHHHHHHHHHHHHHHHHHHHS------